Protein AF-A0A7J5WNU7-F1 (afdb_monomer)

Nearest PDB structures (foldseek):
  6i97-assembly1_E  TM=7.601E-01  e=1.604E-03  Pseudomonas aeruginosa
  6fip-assembly1_A  TM=6.805E-01  e=1.912E-02  Pseudomonas aeruginosa
  7zc8-assembly1_B  TM=6.803E-01  e=5.343E-02  Pectobacterium carotovorum
  2m2k-assembly1_A  TM=3.852E-01  e=1.406E-01  Serratia marcescens
  7ane-assembly1_Ab  TM=2.727E-01  e=1.676E+00  Leishmania major

Mean predicted aligned error: 16.4 Å

Sequence (188 aa):
DPSGIKAFLNRNPTIKMVSWNHNPLRMNLEFKDGSIETYDLSNASSVEKAMNKYGKLSLPAPPPPPPPGRPELVKEERYDKVFTKTEVPASFPEGKDAWQKYLDRNLNKDLPVSKGAPPGKYKVIVSFIVSSDGTISNIKAENDPGYGTDVESVKLFVKGPKWIPAKQNGKAVTSFVKQTITFSVTEE

Foldseek 3Di:
DVVQQVVLCVQPVQFPDWDFDVVVTWIWTQGPVRDIDIFRPVDPVSVVVCCVVRNDGPDPDDDDDDDPDDPPPDDDPPVFPAAADAPFAKAAPPHDVVVVVLCVVQFPLCLCVVQVHDFDKDKWKWKWKQALVQDIHPTATPDDSDSCNRVRVSVSNVPGDGIRAGDHPNGGHIYMDIDMDMRGDHDD

Secondary structure (DSSP, 8-state):
-HHHHHHHHHH-TTEEEEEEEETTEEEEEEETTS-EEEEETTSHHHHHHHHHHH----PPPPPPPPPS-S------------BSS-SB--B-TTHHHHHHHHHHHHS-TTHHHHTTPPSEEEEEEEEEEE-TTS-EEEEEES---STTHHHHHHHHHHTSPPPBPEEETTEEE-EEEEEEEEEEE---

Structure (mmCIF, N/CA/C/O backbone):
data_AF-A0A7J5WNU7-F1
#
_entry.id   AF-A0A7J5WNU7-F1
#
loop_
_atom_site.group_PDB
_atom_site.id
_atom_site.type_symbol
_atom_site.label_atom_id
_atom_site.label_alt_id
_atom_site.label_comp_id
_atom_site.label_asym_id
_atom_site.label_entity_id
_atom_site.label_seq_id
_atom_site.pdbx_PDB_ins_code
_atom_site.Cartn_x
_atom_site.Cartn_y
_atom_site.Cartn_z
_atom_site.occupancy
_atom_site.B_iso_or_equiv
_atom_site.auth_seq_id
_atom_site.auth_comp_id
_atom_site.auth_asym_id
_atom_site.auth_atom_id
_atom_site.pdbx_PDB_model_num
ATOM 1 N N . ASP A 1 1 ? -24.090 18.829 -12.986 1.00 41.44 1 ASP A N 1
ATOM 2 C CA . ASP A 1 1 ? -25.038 19.501 -13.881 1.00 41.44 1 ASP A CA 1
ATOM 3 C C . ASP A 1 1 ? -24.414 20.817 -14.319 1.00 41.44 1 ASP A C 1
ATOM 5 O O . ASP A 1 1 ? -24.115 21.642 -13.454 1.00 41.44 1 ASP A O 1
ATOM 9 N N . PRO A 1 2 ? -24.118 20.997 -15.612 1.00 41.72 2 PRO A N 1
ATOM 10 C CA . PRO A 1 2 ? -23.502 22.224 -16.119 1.00 41.72 2 PRO A CA 1
ATOM 11 C C . PRO A 1 2 ? -24.369 23.479 -15.886 1.00 41.72 2 PRO A C 1
ATOM 13 O O . PRO A 1 2 ? -23.847 24.595 -15.898 1.00 41.72 2 PRO A O 1
ATOM 16 N N . SER A 1 3 ? -25.665 23.321 -15.595 1.00 51.66 3 SER A N 1
ATOM 17 C CA . SER A 1 3 ? -26.605 24.430 -15.390 1.00 51.66 3 SER A CA 1
ATOM 18 C C . SER A 1 3 ? -26.417 25.132 -14.038 1.00 51.66 3 SER A C 1
ATOM 20 O O . SER A 1 3 ? -26.561 26.352 -13.946 1.00 51.66 3 SER A O 1
ATOM 22 N N . GLY A 1 4 ? -26.027 24.395 -12.990 1.00 59.84 4 GLY A N 1
ATOM 23 C CA . GLY A 1 4 ? -25.848 24.946 -11.638 1.00 59.84 4 GLY A CA 1
ATOM 24 C C . GLY A 1 4 ? -24.606 25.831 -11.493 1.00 59.84 4 GLY A C 1
ATOM 25 O O . GLY A 1 4 ? -24.657 26.887 -10.862 1.00 59.84 4 GLY A O 1
ATOM 26 N N . ILE A 1 5 ? -23.501 25.443 -12.139 1.00 63.41 5 ILE A N 1
ATOM 27 C CA . ILE A 1 5 ? -22.232 26.189 -12.100 1.00 63.41 5 ILE A CA 1
ATOM 28 C C . ILE A 1 5 ? -22.354 27.496 -12.891 1.00 63.41 5 ILE A C 1
ATOM 30 O O . ILE A 1 5 ? -21.914 28.545 -12.427 1.00 63.41 5 ILE A O 1
ATOM 34 N N . LYS A 1 6 ? -23.023 27.474 -14.051 1.00 64.56 6 LYS A N 1
ATOM 35 C CA . LYS A 1 6 ? -23.244 28.678 -14.864 1.00 64.56 6 LYS A CA 1
ATOM 36 C C . LYS A 1 6 ? -24.100 29.720 -14.132 1.00 64.56 6 LYS A C 1
ATOM 38 O O . LYS A 1 6 ? -23.759 30.899 -14.120 1.00 64.56 6 LYS A O 1
ATOM 43 N N . ALA A 1 7 ? -25.167 29.286 -13.458 1.00 66.56 7 ALA A N 1
ATOM 44 C CA . ALA A 1 7 ? -25.993 30.165 -12.627 1.00 66.56 7 ALA A CA 1
ATOM 45 C C . ALA A 1 7 ? -25.232 30.717 -11.405 1.00 66.56 7 ALA A C 1
ATOM 47 O O . ALA A 1 7 ? -25.493 31.830 -10.951 1.00 66.56 7 ALA A O 1
ATOM 48 N N . PHE A 1 8 ? -24.282 29.958 -10.859 1.00 65.50 8 PHE A N 1
ATOM 49 C CA . PHE A 1 8 ? -23.409 30.408 -9.776 1.00 65.50 8 PHE A CA 1
ATOM 50 C C . PHE A 1 8 ? -22.401 31.471 -10.236 1.00 65.50 8 PHE A C 1
ATOM 52 O O . PHE A 1 8 ? -22.285 32.506 -9.582 1.00 65.50 8 PHE A O 1
ATOM 59 N N . LEU A 1 9 ? -21.733 31.259 -11.374 1.00 68.50 9 LEU A N 1
ATOM 60 C CA . LEU A 1 9 ? -20.776 32.215 -11.943 1.00 68.50 9 LEU A CA 1
ATOM 61 C C . LEU A 1 9 ? -21.454 33.526 -12.368 1.00 68.50 9 LEU A C 1
ATOM 63 O O . LEU A 1 9 ? -20.917 34.601 -12.125 1.00 68.50 9 LEU A O 1
ATOM 67 N N . ASN A 1 10 ? -22.677 33.463 -12.905 1.00 68.25 10 ASN A N 1
ATOM 68 C CA . ASN A 1 10 ? -23.449 34.668 -13.229 1.00 68.25 10 ASN A CA 1
ATOM 69 C C . ASN A 1 10 ? -23.830 35.496 -11.990 1.00 68.25 10 ASN A C 1
ATOM 71 O O . ASN A 1 10 ? -23.952 36.713 -12.088 1.00 68.25 10 ASN A O 1
ATOM 75 N N . ARG A 1 11 ? -24.020 34.853 -10.831 1.00 64.94 11 ARG A N 1
ATOM 76 C CA . ARG A 1 11 ? -24.308 35.534 -9.556 1.00 64.94 11 ARG A CA 1
ATOM 77 C C . ARG A 1 11 ? -23.047 36.053 -8.857 1.00 64.94 11 ARG A C 1
ATOM 79 O O . ARG A 1 11 ? -23.158 36.911 -7.992 1.00 64.94 11 ARG A O 1
ATOM 86 N N . ASN A 1 12 ? -21.867 35.565 -9.245 1.00 61.00 12 ASN A N 1
ATOM 87 C CA . ASN A 1 12 ? -20.581 35.900 -8.636 1.00 61.00 12 ASN A CA 1
ATOM 88 C C . ASN A 1 12 ? -19.562 36.315 -9.721 1.00 61.00 12 ASN A C 1
ATOM 90 O O . ASN A 1 12 ? -18.669 35.536 -10.058 1.00 61.00 12 ASN A O 1
ATOM 94 N N . PRO A 1 13 ? -19.660 37.539 -10.280 1.00 69.62 13 PRO A N 1
ATOM 95 C CA . PRO A 1 13 ? -18.908 37.951 -11.475 1.00 69.62 13 PRO A CA 1
ATOM 96 C C . PRO A 1 13 ? -17.393 38.116 -11.261 1.00 69.62 13 PRO A C 1
ATOM 98 O O . PRO A 1 13 ? -16.650 38.278 -12.236 1.00 69.62 13 PRO A O 1
ATOM 101 N N . THR A 1 14 ? -16.935 38.105 -10.007 1.00 67.44 14 THR A N 1
ATOM 102 C CA . THR A 1 14 ? -15.517 38.133 -9.616 1.00 67.44 14 THR A CA 1
ATOM 103 C C . THR A 1 14 ? -14.850 36.765 -9.746 1.00 67.44 14 THR A C 1
ATOM 105 O O . THR A 1 14 ? -13.631 36.694 -9.907 1.00 67.44 14 THR A O 1
ATOM 108 N N . ILE A 1 15 ? -15.641 35.687 -9.732 1.00 68.19 15 ILE A N 1
ATOM 109 C CA . ILE A 1 15 ? -15.167 34.316 -9.883 1.00 68.19 15 ILE A CA 1
ATOM 110 C C . ILE A 1 15 ? -15.009 34.033 -11.374 1.00 68.19 15 ILE A C 1
ATOM 112 O O . ILE A 1 15 ? -15.936 34.175 -12.172 1.00 68.19 15 ILE A O 1
ATOM 116 N N . LYS A 1 16 ? -13.801 33.641 -11.756 1.00 72.69 16 LYS A N 1
ATOM 117 C CA . LYS A 1 16 ? -13.450 33.222 -13.107 1.00 72.69 16 LYS A CA 1
ATOM 118 C C . LYS A 1 16 ? -13.886 31.781 -13.359 1.00 72.69 16 LYS A C 1
ATOM 120 O O . LYS A 1 16 ? -14.421 31.495 -14.427 1.00 72.69 16 LYS A O 1
ATOM 125 N N . MET A 1 17 ? -13.678 30.885 -12.391 1.00 76.81 17 MET A N 1
ATOM 126 C CA . MET A 1 17 ? -13.993 29.463 -12.543 1.00 76.81 17 MET A CA 1
ATOM 127 C C . MET A 1 17 ? -14.216 28.759 -11.200 1.00 76.81 17 MET A C 1
ATOM 129 O O . MET A 1 17 ? -13.641 29.135 -10.181 1.00 76.81 17 MET A O 1
ATOM 133 N N . VAL A 1 18 ? -15.024 27.695 -11.222 1.00 74.94 18 VAL A N 1
ATOM 134 C CA . VAL A 1 18 ? -15.171 26.737 -10.118 1.00 74.94 18 VAL A CA 1
ATOM 135 C C . VAL A 1 18 ? -14.596 25.396 -10.555 1.00 74.94 18 VAL A C 1
ATOM 137 O O . VAL A 1 18 ? -14.961 24.895 -11.619 1.00 74.94 18 VAL A O 1
ATOM 140 N N . SER A 1 19 ? -13.733 24.802 -9.735 1.00 74.31 19 SER A N 1
ATOM 141 C CA . SER A 1 19 ? -13.198 23.455 -9.947 1.00 74.31 19 SER A CA 1
ATOM 142 C C . SER A 1 19 ? -13.407 22.578 -8.715 1.00 74.31 19 SER A C 1
ATOM 144 O O . SER A 1 19 ? -13.496 23.071 -7.589 1.00 74.31 19 SER A O 1
ATOM 146 N N . TRP A 1 20 ? -13.516 21.270 -8.940 1.00 74.56 20 TRP A N 1
ATOM 147 C CA . TRP A 1 20 ? -13.768 20.281 -7.895 1.00 74.56 20 TRP A CA 1
ATOM 148 C C . TRP A 1 20 ? -12.586 19.320 -7.833 1.00 74.56 20 TRP A C 1
ATOM 150 O O . TRP A 1 20 ? -12.181 18.764 -8.852 1.00 74.56 20 TRP A O 1
ATOM 160 N N . ASN A 1 21 ? -12.037 19.123 -6.640 1.00 72.75 21 ASN A N 1
ATOM 161 C CA . ASN A 1 21 ? -11.125 18.023 -6.360 1.00 72.75 21 ASN A CA 1
ATOM 162 C C . ASN A 1 21 ? -11.917 16.944 -5.627 1.00 72.75 21 ASN A C 1
ATOM 164 O O . ASN A 1 21 ? -12.699 17.281 -4.748 1.00 72.75 21 ASN A O 1
ATOM 168 N N . HIS A 1 22 ? -11.746 15.676 -5.992 1.00 60.72 22 HIS A N 1
ATOM 169 C CA . HIS A 1 22 ? -12.533 14.565 -5.452 1.00 60.72 22 HIS A CA 1
ATOM 170 C C . HIS A 1 22 ? -11.761 13.697 -4.452 1.00 60.72 22 HIS A C 1
ATOM 172 O O . HIS A 1 22 ? -12.320 12.721 -3.959 1.00 60.72 22 HIS A O 1
ATOM 178 N N . ASN A 1 23 ? -10.509 14.038 -4.118 1.00 52.97 23 ASN A N 1
ATOM 179 C CA . ASN A 1 23 ? -9.766 13.324 -3.081 1.00 52.97 23 ASN A CA 1
ATOM 180 C C . ASN A 1 23 ? -8.639 14.180 -2.448 1.00 52.97 23 ASN A C 1
ATOM 182 O O . ASN A 1 23 ? -7.520 14.194 -2.969 1.00 52.97 23 ASN A O 1
ATOM 186 N N . PRO A 1 24 ? -8.896 14.901 -1.336 1.00 58.75 24 PRO A N 1
ATOM 187 C CA . PRO A 1 24 ? -10.184 15.043 -0.643 1.00 58.75 24 PRO A CA 1
ATOM 188 C C . PRO A 1 24 ? -11.176 15.934 -1.411 1.00 58.75 24 PRO A C 1
ATOM 190 O O . PRO A 1 24 ? -10.770 16.719 -2.273 1.00 58.75 24 PRO A O 1
ATOM 193 N N . LEU A 1 25 ? -12.472 15.822 -1.087 1.00 73.00 25 LEU A N 1
ATOM 194 C CA . LEU A 1 25 ? -13.535 16.570 -1.762 1.00 73.00 25 LEU A CA 1
ATOM 195 C C . LEU A 1 25 ? -13.446 18.075 -1.443 1.00 73.00 25 LEU A C 1
ATOM 197 O O . LEU A 1 25 ? -13.829 18.520 -0.360 1.00 73.00 25 LEU A O 1
ATOM 201 N N . ARG A 1 26 ? -12.946 18.873 -2.390 1.00 78.88 26 ARG A N 1
ATOM 202 C CA . ARG A 1 26 ? -12.750 20.324 -2.239 1.00 78.88 26 ARG A CA 1
ATOM 203 C C . ARG A 1 26 ? -13.347 21.097 -3.406 1.00 78.88 26 ARG A C 1
ATOM 205 O O . ARG A 1 26 ? -13.274 20.655 -4.550 1.00 78.88 26 ARG A O 1
ATOM 212 N N . MET A 1 27 ? -13.894 22.271 -3.109 1.00 78.31 27 MET A N 1
ATOM 213 C CA . MET A 1 27 ? -14.304 23.267 -4.097 1.00 78.31 27 MET A CA 1
ATOM 214 C C . MET A 1 27 ? -13.249 24.366 -4.159 1.00 78.31 27 MET A C 1
ATOM 216 O O . MET A 1 27 ? -13.022 25.043 -3.158 1.00 78.31 27 MET A O 1
ATOM 220 N N . ASN A 1 28 ? -12.651 24.581 -5.327 1.00 78.56 28 ASN A N 1
ATOM 221 C CA . ASN A 1 28 ? -11.735 25.694 -5.549 1.00 78.56 28 ASN A CA 1
ATOM 222 C C . ASN A 1 28 ? -12.420 26.744 -6.427 1.00 78.56 28 ASN A C 1
ATOM 224 O O . ASN A 1 28 ? -12.894 26.439 -7.525 1.00 78.56 28 ASN A O 1
ATOM 228 N N . LEU A 1 29 ? -12.451 27.978 -5.940 1.00 73.19 29 LEU A N 1
ATOM 229 C CA . LEU A 1 29 ? -12.944 29.153 -6.643 1.00 73.19 29 LEU A CA 1
ATOM 230 C C . LEU A 1 29 ? -11.735 29.965 -7.100 1.00 73.19 29 LEU A C 1
ATOM 232 O O . LEU A 1 29 ? -11.002 30.487 -6.266 1.00 73.19 29 LEU A O 1
ATOM 236 N N . GLU A 1 30 ? -11.521 30.055 -8.407 1.00 73.44 30 GLU A N 1
ATOM 237 C CA . GLU A 1 30 ? -10.497 30.922 -8.992 1.00 73.44 30 GLU A CA 1
ATOM 238 C C . GLU A 1 30 ? -11.133 32.267 -9.341 1.00 73.44 30 GLU A C 1
ATOM 240 O O . GLU A 1 30 ? -12.150 32.315 -10.039 1.00 73.44 30 GLU A O 1
ATOM 245 N N . PHE A 1 31 ? -10.539 33.359 -8.874 1.00 74.50 31 PHE A N 1
ATOM 246 C CA . PHE A 1 31 ? -10.988 34.724 -9.123 1.00 74.50 31 PHE A CA 1
ATOM 247 C C . PHE A 1 31 ? -10.270 35.337 -10.326 1.00 74.50 31 PHE A C 1
ATOM 249 O O . PHE A 1 31 ? -9.205 34.894 -10.756 1.00 74.50 31 PHE A O 1
ATOM 256 N N . LYS A 1 32 ? -10.863 36.384 -10.903 1.00 66.69 32 LYS A N 1
ATOM 257 C CA . LYS A 1 32 ? -10.288 37.090 -12.062 1.00 66.69 32 LYS A CA 1
ATOM 258 C C . LYS A 1 32 ? -8.976 37.815 -11.754 1.00 66.69 32 LYS A C 1
ATOM 260 O O . LYS A 1 32 ? -8.216 38.072 -12.680 1.00 66.69 32 LYS A O 1
ATOM 265 N N . ASP A 1 33 ? -8.715 38.119 -10.487 1.00 62.44 33 ASP A N 1
ATOM 266 C CA . ASP A 1 33 ? -7.449 38.685 -10.011 1.00 62.44 33 ASP A CA 1
ATOM 267 C C . ASP A 1 33 ? -6.346 37.623 -9.820 1.00 62.44 33 ASP A C 1
ATOM 269 O O . ASP A 1 33 ? -5.220 37.962 -9.465 1.00 62.44 33 ASP A O 1
ATOM 273 N N . GLY A 1 34 ? -6.653 36.344 -10.079 1.00 60.31 34 GLY A N 1
ATOM 274 C CA . GLY A 1 34 ? -5.729 35.219 -9.944 1.00 60.31 34 GLY A CA 1
ATOM 275 C C . GLY A 1 34 ? -5.684 34.600 -8.545 1.00 60.31 34 GLY A C 1
ATOM 276 O O . GLY A 1 34 ? -4.960 33.624 -8.348 1.00 60.31 34 GLY A O 1
ATOM 277 N N . SER A 1 35 ? -6.451 35.118 -7.579 1.00 58.16 35 SER A N 1
ATOM 278 C CA . SER A 1 35 ? -6.573 34.495 -6.259 1.00 58.16 35 SER A CA 1
ATOM 279 C C . SER A 1 35 ? -7.410 33.209 -6.323 1.00 58.16 35 SER A C 1
ATOM 281 O O . SER A 1 35 ? -8.268 33.045 -7.194 1.00 58.16 35 SER A O 1
ATOM 283 N N . ILE A 1 36 ? -7.142 32.258 -5.420 1.00 70.38 36 ILE A N 1
ATOM 284 C CA . ILE A 1 36 ? -7.873 30.986 -5.335 1.00 70.38 36 ILE A CA 1
ATOM 285 C C . ILE A 1 36 ? -8.349 30.778 -3.898 1.00 70.38 36 ILE A C 1
ATOM 287 O O . ILE A 1 36 ? -7.535 30.690 -2.979 1.00 70.38 36 ILE A O 1
ATOM 291 N N . GLU A 1 37 ? -9.659 30.632 -3.704 1.00 64.56 37 GLU A N 1
ATOM 292 C CA . GLU A 1 37 ? -10.240 30.218 -2.423 1.00 64.56 37 GLU A CA 1
ATOM 293 C C . GLU A 1 37 ? -10.640 28.742 -2.477 1.00 64.56 37 GLU A C 1
ATOM 295 O O . GLU A 1 37 ? -11.363 28.309 -3.372 1.00 64.56 37 GLU A O 1
ATOM 300 N N . THR A 1 38 ? -10.172 27.960 -1.505 1.00 70.88 38 THR A N 1
ATOM 301 C CA . THR A 1 38 ? -10.442 26.520 -1.406 1.00 70.88 38 THR A CA 1
ATOM 302 C C . THR A 1 38 ? -11.338 26.234 -0.209 1.00 70.88 38 THR A C 1
ATOM 304 O O . THR A 1 38 ? -11.001 26.586 0.919 1.00 70.88 38 THR A O 1
ATOM 307 N N . TYR A 1 39 ? -12.449 25.544 -0.447 1.00 71.69 39 TYR A N 1
ATOM 308 C CA . TYR A 1 39 ? -13.401 25.128 0.576 1.00 71.69 39 TYR A CA 1
ATOM 309 C C . TYR A 1 39 ? -13.431 23.604 0.672 1.00 71.69 39 TYR A C 1
ATOM 311 O O . TYR A 1 39 ? -13.631 22.910 -0.326 1.00 71.69 39 TYR A O 1
ATOM 319 N N . ASP A 1 40 ? -13.228 23.081 1.880 1.00 75.56 40 ASP A N 1
ATOM 320 C CA . ASP A 1 40 ? -13.350 21.650 2.155 1.00 75.56 40 ASP A CA 1
ATOM 321 C C . ASP A 1 40 ? -14.826 21.273 2.278 1.00 75.56 40 ASP A C 1
ATOM 323 O O . ASP A 1 40 ? -15.514 21.731 3.190 1.00 75.56 40 ASP A O 1
ATOM 327 N N . LEU A 1 41 ? -15.317 20.453 1.352 1.00 66.25 41 LEU A N 1
ATOM 328 C CA . LEU A 1 41 ? -16.720 20.040 1.331 1.00 66.25 41 LEU A CA 1
ATOM 329 C C . LEU A 1 41 ? -16.992 18.825 2.214 1.00 66.25 41 LEU A C 1
ATOM 331 O O . LEU A 1 41 ? -18.143 18.447 2.407 1.00 66.25 41 LEU A O 1
ATOM 335 N N . SER A 1 42 ? -15.937 18.234 2.768 1.00 61.72 42 SER A N 1
ATOM 336 C CA . SER A 1 42 ? -16.013 17.154 3.749 1.00 61.72 42 SER A CA 1
ATOM 337 C C . SER A 1 42 ? -16.248 17.706 5.162 1.00 61.72 42 SER A C 1
ATOM 339 O O . SER A 1 42 ? -16.528 16.948 6.087 1.00 61.72 42 SER A O 1
ATOM 341 N N . ASN A 1 43 ? -16.151 19.032 5.345 1.00 68.56 43 ASN A N 1
ATOM 342 C CA . ASN A 1 43 ? -16.376 19.718 6.613 1.00 68.56 43 ASN A CA 1
ATOM 343 C C . ASN A 1 43 ? -17.631 20.605 6.545 1.00 68.56 43 ASN A C 1
ATOM 345 O O . ASN A 1 43 ? -17.646 21.629 5.863 1.00 68.56 43 ASN A O 1
ATOM 349 N N . ALA A 1 44 ? -18.664 20.251 7.314 1.00 57.78 44 ALA A N 1
ATOM 350 C CA . ALA A 1 44 ? -19.943 20.965 7.334 1.00 57.78 44 ALA A CA 1
ATOM 351 C C . ALA A 1 44 ? -19.818 22.469 7.663 1.00 57.78 44 ALA A C 1
ATOM 353 O O . ALA A 1 44 ? -20.549 23.272 7.094 1.00 57.78 44 ALA A O 1
ATOM 354 N N . SER A 1 45 ? -18.856 22.881 8.500 1.00 61.91 45 SER A N 1
ATOM 355 C CA . SER A 1 45 ? -18.631 24.301 8.823 1.00 61.91 45 SER A CA 1
ATOM 356 C C . SER A 1 45 ? -18.017 25.072 7.650 1.00 61.91 45 SER A C 1
ATOM 358 O O . SER A 1 45 ? -18.375 26.221 7.396 1.00 61.91 45 SER A O 1
ATOM 360 N N . SER A 1 46 ? -17.116 24.440 6.894 1.00 58.22 46 SER A N 1
ATOM 361 C CA . SER A 1 46 ? -16.548 25.021 5.670 1.00 58.22 46 SER A CA 1
ATOM 362 C C . SER A 1 46 ? -17.593 25.132 4.559 1.00 58.22 46 SER A C 1
ATOM 364 O O . SER A 1 46 ? -17.626 26.134 3.843 1.00 58.22 46 SER A O 1
ATOM 366 N N . VAL A 1 47 ? -18.484 24.142 4.463 1.00 61.78 47 VAL A N 1
ATOM 367 C CA . VAL A 1 47 ? -19.639 24.160 3.557 1.00 61.78 47 VAL A CA 1
ATOM 368 C C . VAL A 1 47 ? -20.602 25.289 3.930 1.00 61.78 47 VAL A C 1
ATOM 370 O O . VAL A 1 47 ? -20.985 26.071 3.064 1.00 61.78 47 VAL A O 1
ATOM 373 N N . GLU A 1 48 ? -20.936 25.439 5.211 1.00 59.41 48 GLU A N 1
ATOM 374 C CA . GLU A 1 48 ? -21.825 26.497 5.700 1.00 59.41 48 GLU A CA 1
ATOM 375 C C . GLU A 1 48 ? -21.241 27.897 5.459 1.00 59.41 48 GLU A C 1
ATOM 377 O O . GLU A 1 48 ? -21.944 28.787 4.981 1.00 59.41 48 GLU A O 1
ATOM 382 N N . LYS A 1 49 ? -19.932 28.084 5.672 1.00 65.00 49 LYS A N 1
ATOM 383 C CA . LYS A 1 49 ? -19.230 29.339 5.348 1.00 65.00 49 LYS A CA 1
ATOM 384 C C . LYS A 1 49 ? -19.292 29.666 3.857 1.00 65.00 49 LYS A C 1
ATOM 386 O O . LYS A 1 49 ? -19.568 30.812 3.504 1.00 65.00 49 LYS A O 1
ATOM 391 N N . ALA A 1 50 ? -19.077 28.679 2.986 1.00 61.53 50 ALA A N 1
ATOM 392 C CA . ALA A 1 50 ? -19.188 28.866 1.540 1.00 61.53 50 ALA A CA 1
ATOM 393 C C . ALA A 1 50 ? -20.630 29.214 1.125 1.00 61.53 50 ALA A C 1
ATOM 395 O O . ALA A 1 50 ? -20.848 30.121 0.322 1.00 61.53 50 ALA A O 1
ATOM 396 N N . MET A 1 51 ? -21.620 28.536 1.711 1.00 57.94 51 MET A N 1
ATOM 397 C CA . MET A 1 51 ? -23.040 28.759 1.431 1.00 57.94 51 MET A CA 1
ATOM 398 C C . MET A 1 51 ? -23.537 30.116 1.940 1.00 57.94 51 MET A C 1
ATOM 400 O O . MET A 1 51 ? -24.308 30.770 1.241 1.00 57.94 51 MET A O 1
ATOM 404 N N . ASN A 1 52 ? -23.073 30.567 3.108 1.00 61.22 52 ASN A N 1
ATOM 405 C CA . ASN A 1 52 ? -23.402 31.883 3.655 1.00 61.22 52 ASN A CA 1
ATOM 406 C C . ASN A 1 52 ? -22.748 33.019 2.847 1.00 61.22 52 ASN A C 1
ATOM 408 O O . ASN A 1 52 ? -23.331 34.088 2.699 1.00 61.22 52 ASN A O 1
ATOM 412 N N . LYS A 1 53 ? -21.549 32.782 2.296 1.00 60.66 53 LYS A N 1
ATOM 413 C CA . LYS A 1 53 ? -20.784 33.787 1.542 1.00 60.66 53 LYS A CA 1
ATOM 414 C C . LYS A 1 53 ? -21.210 33.913 0.071 1.00 60.66 53 LYS A C 1
ATOM 416 O O . LYS A 1 53 ? -21.238 35.028 -0.436 1.00 60.66 53 LYS A O 1
ATOM 421 N N . TYR A 1 54 ? -21.561 32.813 -0.609 1.00 63.03 54 TYR A N 1
ATOM 422 C CA . TYR A 1 54 ? -21.861 32.813 -2.059 1.00 63.03 54 TYR A CA 1
ATOM 423 C C . TYR A 1 54 ? -23.265 32.302 -2.436 1.00 63.03 54 TYR A C 1
ATOM 425 O O . TYR A 1 54 ? -23.618 32.267 -3.620 1.00 63.03 54 TYR A O 1
ATOM 433 N N . GLY A 1 55 ? -24.084 31.919 -1.452 1.00 56.31 55 GLY A N 1
ATOM 434 C CA . GLY A 1 55 ? -25.459 31.454 -1.647 1.00 56.31 55 GLY A CA 1
ATOM 435 C C . GLY A 1 55 ? -25.591 29.988 -2.089 1.00 56.31 55 GLY A C 1
ATOM 436 O O . GLY A 1 55 ? -24.618 29.271 -2.317 1.00 56.31 55 GLY A O 1
ATOM 437 N N . LYS A 1 56 ? -26.843 29.519 -2.207 1.00 54.66 56 LYS A N 1
ATOM 438 C CA . LYS A 1 56 ? -27.198 28.121 -2.520 1.00 54.66 56 LYS A CA 1
ATOM 439 C C . LYS A 1 56 ? -26.675 27.714 -3.913 1.00 54.66 56 LYS A C 1
ATOM 441 O O . LYS A 1 56 ? -27.158 28.200 -4.945 1.00 54.66 56 LYS A O 1
ATOM 446 N N . LEU A 1 57 ? -25.697 26.808 -3.938 1.00 53.69 57 LEU A N 1
ATOM 447 C CA . LEU A 1 57 ? -25.264 26.080 -5.132 1.00 53.69 57 LEU A CA 1
ATOM 448 C C . LEU A 1 57 ? -26.296 24.988 -5.437 1.00 53.69 57 LEU A C 1
ATOM 450 O O . LEU A 1 57 ? -26.529 24.103 -4.617 1.00 53.69 57 LEU A O 1
ATOM 454 N N . SER A 1 58 ? -26.916 25.039 -6.616 1.00 41.81 58 SER A N 1
ATOM 455 C CA . SER A 1 58 ? -27.703 23.922 -7.146 1.00 41.81 58 SER A CA 1
ATOM 456 C C . SER A 1 58 ? -26.731 22.819 -7.569 1.00 41.81 58 SER A C 1
ATOM 458 O O . SER A 1 58 ? -26.276 22.781 -8.713 1.00 41.81 58 SER A O 1
ATOM 460 N N . LEU A 1 59 ? -26.332 21.985 -6.611 1.00 42.62 59 LEU A N 1
ATOM 461 C CA . LEU A 1 59 ? -25.496 20.813 -6.852 1.00 42.62 59 LEU A CA 1
ATOM 462 C C . LEU A 1 59 ? -26.261 19.827 -7.759 1.00 42.62 59 LEU A C 1
ATOM 464 O O . LEU A 1 59 ? -27.481 19.709 -7.616 1.00 42.62 59 LEU A O 1
ATOM 468 N N . PRO A 1 60 ? -25.600 19.117 -8.697 1.00 35.84 60 PRO A N 1
ATOM 469 C CA . PRO A 1 60 ? -26.223 17.956 -9.329 1.00 35.84 60 PRO A CA 1
ATOM 470 C C . PRO A 1 60 ? -26.719 16.981 -8.263 1.00 35.84 60 PRO A C 1
ATOM 472 O O . PRO A 1 60 ? -26.051 16.806 -7.243 1.00 35.84 60 PRO A O 1
ATOM 475 N N . ALA A 1 61 ? -27.869 16.351 -8.516 1.00 31.31 61 ALA A N 1
ATOM 476 C CA . ALA A 1 61 ? -28.403 15.333 -7.623 1.00 31.31 61 ALA A CA 1
ATOM 477 C C . ALA A 1 61 ? -27.319 14.276 -7.329 1.00 31.31 61 ALA A C 1
ATOM 479 O O . ALA A 1 61 ? -26.617 13.859 -8.259 1.00 31.31 61 ALA A O 1
ATOM 480 N N . PRO A 1 62 ? -27.145 13.871 -6.058 1.00 37.09 62 PRO A N 1
ATOM 481 C CA . PRO A 1 62 ? -26.216 12.805 -5.714 1.00 37.09 62 PRO A CA 1
ATOM 482 C C . PRO A 1 62 ? -26.598 11.518 -6.467 1.00 37.09 62 PRO A C 1
ATOM 484 O O . PRO A 1 62 ? -27.777 11.327 -6.785 1.00 37.09 62 PRO A O 1
ATOM 487 N N . PRO A 1 63 ? -25.630 10.633 -6.773 1.00 33.84 63 PRO A N 1
ATOM 488 C CA . PRO A 1 63 ? -25.939 9.320 -7.331 1.00 33.84 63 PRO A CA 1
ATOM 489 C C . PRO A 1 63 ? -26.961 8.593 -6.436 1.00 33.84 63 PRO A C 1
ATOM 491 O O . PRO A 1 63 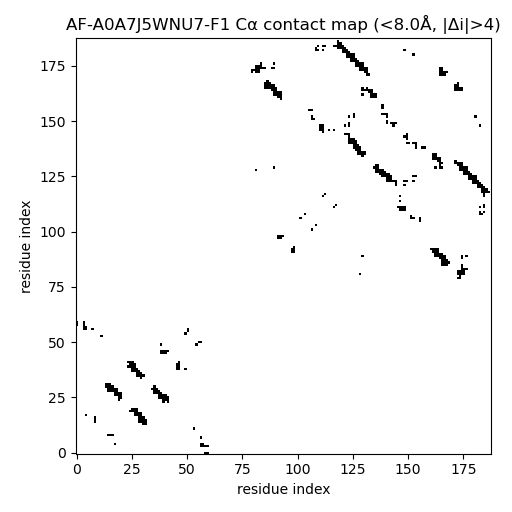? -26.956 8.805 -5.219 1.00 33.84 63 PRO A O 1
ATOM 494 N N . PRO A 1 64 ? -27.859 7.771 -7.012 1.00 29.98 64 PRO A N 1
ATOM 495 C CA . PRO A 1 64 ? -28.899 7.094 -6.245 1.00 29.98 64 PRO A CA 1
ATOM 496 C C . PRO A 1 64 ? -28.285 6.254 -5.111 1.00 29.98 64 PRO A C 1
ATOM 498 O O . PRO A 1 64 ? -27.208 5.680 -5.299 1.00 29.98 64 PRO A O 1
ATOM 501 N N . PRO A 1 65 ? -28.944 6.178 -3.940 1.00 34.75 65 PRO A N 1
ATOM 502 C CA . PRO A 1 65 ? -28.430 5.426 -2.802 1.00 34.75 65 PRO A CA 1
ATOM 503 C C . PRO A 1 65 ? -28.253 3.938 -3.159 1.00 34.75 65 PRO A C 1
ATOM 505 O O . PRO A 1 65 ? -29.083 3.387 -3.891 1.00 34.75 65 PRO A O 1
ATOM 508 N N . PRO A 1 66 ? -27.203 3.261 -2.654 1.00 37.16 66 PRO A N 1
ATOM 509 C CA . PRO A 1 66 ? -27.078 1.813 -2.786 1.00 37.16 66 PRO A CA 1
ATOM 510 C C . PRO A 1 66 ? -28.273 1.102 -2.111 1.00 37.16 66 PRO A C 1
ATOM 512 O O . PRO A 1 66 ? -28.821 1.615 -1.132 1.00 37.16 66 PRO A O 1
ATOM 515 N N . PRO A 1 67 ? -28.717 -0.060 -2.631 1.00 33.59 67 PRO A N 1
ATOM 516 C CA . PRO A 1 67 ? -29.923 -0.740 -2.157 1.00 33.59 67 PRO A CA 1
ATOM 517 C C . PRO A 1 67 ? -29.841 -1.116 -0.664 1.00 33.59 67 PRO A C 1
ATOM 519 O O . PRO A 1 67 ? -28.764 -1.470 -0.174 1.00 33.59 67 PRO A O 1
ATOM 522 N N . PRO A 1 68 ? -30.972 -1.087 0.070 1.00 44.94 68 PRO A N 1
ATOM 523 C CA . PRO A 1 68 ? -31.002 -1.367 1.501 1.00 44.94 68 PRO A CA 1
ATOM 524 C C . PRO A 1 68 ? -30.751 -2.859 1.739 1.00 44.94 68 PRO A C 1
ATOM 526 O O . PRO A 1 68 ? -31.614 -3.691 1.469 1.00 44.94 68 PRO A O 1
ATOM 529 N N . GLY A 1 69 ? -29.558 -3.222 2.218 1.00 42.25 69 GLY A N 1
ATOM 530 C CA . GLY A 1 69 ? -29.258 -4.639 2.455 1.00 42.25 69 GLY A CA 1
ATOM 531 C C . GLY A 1 69 ? -27.830 -5.028 2.819 1.00 42.25 69 GLY A C 1
ATOM 532 O O . GLY A 1 69 ? -27.495 -6.207 2.731 1.00 42.25 69 GLY A O 1
ATOM 533 N N . ARG A 1 70 ? -26.967 -4.103 3.246 1.00 36.56 70 ARG A N 1
ATOM 534 C CA . ARG A 1 70 ? -25.704 -4.476 3.894 1.00 36.56 70 ARG A CA 1
ATOM 535 C C . ARG A 1 70 ? -25.411 -3.468 5.002 1.00 36.56 70 ARG A C 1
ATOM 537 O O . ARG A 1 70 ? -25.486 -2.279 4.715 1.00 36.56 70 ARG A O 1
ATOM 544 N N . PRO A 1 71 ? -25.127 -3.890 6.247 1.00 42.34 71 PRO A N 1
ATOM 545 C CA . PRO A 1 71 ? -24.781 -2.953 7.307 1.00 42.34 71 PRO A CA 1
ATOM 546 C C . PRO A 1 71 ? -23.567 -2.128 6.869 1.00 42.34 71 PRO A C 1
ATOM 548 O O . PRO A 1 71 ? -22.477 -2.675 6.688 1.00 42.34 71 PRO A O 1
ATOM 551 N N . GLU A 1 72 ? -23.770 -0.830 6.658 1.00 41.44 72 GLU A N 1
ATOM 552 C CA . GLU A 1 72 ? -22.696 0.133 6.463 1.00 41.44 72 GLU A CA 1
ATOM 553 C C . GLU A 1 72 ? -22.014 0.299 7.822 1.00 41.44 72 GLU A C 1
ATOM 555 O O . GLU A 1 72 ? -22.504 0.982 8.722 1.00 41.44 72 GLU A 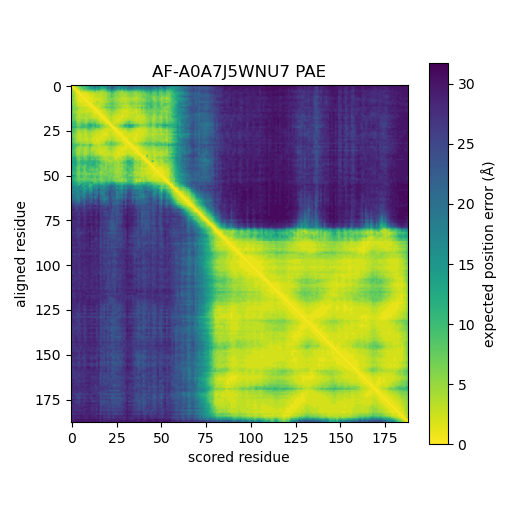O 1
ATOM 560 N N . LEU A 1 73 ? -20.933 -0.458 8.020 1.00 35.09 73 LEU A N 1
ATOM 561 C CA . LEU A 1 73 ? -20.056 -0.310 9.171 1.00 35.09 73 LEU A CA 1
ATOM 562 C C . LEU A 1 73 ? -19.458 1.095 9.127 1.00 35.09 73 LEU A C 1
ATOM 564 O O . LEU A 1 73 ? -18.521 1.373 8.383 1.00 35.09 73 LEU A O 1
ATOM 568 N N . VAL A 1 74 ? -20.031 1.956 9.959 1.00 44.75 74 VAL A N 1
ATOM 569 C CA . VAL A 1 74 ? -19.490 3.242 10.379 1.00 44.75 74 VAL A CA 1
ATOM 570 C C . VAL A 1 74 ? -18.011 3.079 10.729 1.00 44.75 74 VAL A C 1
ATOM 572 O O . VAL A 1 74 ? -17.671 2.333 11.648 1.00 44.75 74 VAL A O 1
ATOM 575 N N . LYS A 1 75 ? -17.140 3.839 10.067 1.00 35.44 75 LYS A N 1
ATOM 576 C CA . LYS A 1 75 ? -15.937 4.365 10.714 1.00 35.44 75 LYS A CA 1
ATOM 577 C C . LYS A 1 75 ? -15.752 5.820 10.302 1.00 35.44 75 LYS A C 1
ATOM 579 O O . LYS A 1 75 ? -15.228 6.120 9.237 1.00 35.44 75 LYS A O 1
ATOM 584 N N . GLU A 1 76 ? -16.193 6.706 11.195 1.00 36.34 76 GLU A N 1
ATOM 585 C CA . GLU A 1 76 ? -15.458 7.931 11.513 1.00 36.34 76 GLU A CA 1
ATOM 586 C C . GLU A 1 76 ? -13.958 7.625 11.442 1.00 36.34 76 GLU A C 1
ATOM 588 O O . GLU A 1 76 ? -13.439 6.896 12.290 1.00 36.34 76 GLU A O 1
ATOM 593 N N . GLU A 1 77 ? -13.237 8.204 10.488 1.00 34.34 77 GLU A N 1
ATOM 594 C CA . GLU A 1 77 ? -11.811 8.417 10.696 1.00 34.34 77 GLU A CA 1
ATOM 595 C C . GLU A 1 77 ? -11.680 9.564 11.701 1.00 34.34 77 GLU A C 1
ATOM 597 O O . GLU A 1 77 ? -11.375 10.711 11.375 1.00 34.34 77 GLU A O 1
ATOM 602 N N . ARG A 1 78 ? -11.872 9.232 12.987 1.00 33.53 78 ARG A N 1
ATOM 603 C CA . ARG A 1 78 ? -10.978 9.820 13.976 1.00 33.53 78 ARG A CA 1
ATOM 604 C C . ARG A 1 78 ? -9.589 9.526 13.432 1.00 33.53 78 ARG A C 1
ATOM 606 O O . ARG A 1 78 ? -9.290 8.372 13.134 1.00 33.53 78 ARG A O 1
ATOM 613 N N . TYR A 1 79 ? -8.756 10.544 13.273 1.00 39.75 79 TYR A N 1
ATOM 614 C CA . TYR A 1 79 ? -7.321 10.327 13.165 1.00 39.75 79 TYR A CA 1
ATOM 615 C C . TYR A 1 79 ? -6.872 9.657 14.474 1.00 39.75 79 TYR A C 1
ATOM 617 O O . TYR A 1 79 ? -6.421 10.312 15.414 1.00 39.75 79 TYR A O 1
ATOM 625 N N . ASP A 1 80 ? -7.072 8.343 14.569 1.00 49.69 80 ASP A N 1
ATOM 626 C CA . ASP A 1 80 ? -6.449 7.495 15.559 1.00 49.69 80 ASP A CA 1
ATOM 627 C C . ASP A 1 80 ? -4.958 7.678 15.336 1.00 49.69 80 ASP A C 1
ATOM 629 O O . ASP A 1 80 ? -4.451 7.465 14.233 1.00 49.69 80 ASP A O 1
ATOM 633 N N . LYS A 1 81 ? -4.276 8.169 16.372 1.00 60.25 81 LYS A N 1
ATOM 634 C CA . LYS A 1 81 ? -2.826 8.356 16.388 1.00 60.25 81 LYS A CA 1
ATOM 635 C C . LYS A 1 81 ? -2.166 7.175 15.676 1.00 60.25 81 LYS A C 1
ATOM 637 O O . LYS A 1 81 ? -2.258 6.046 16.149 1.00 60.25 81 LYS A O 1
ATOM 642 N N . VAL A 1 82 ? -1.532 7.438 14.536 1.00 68.75 82 VAL A N 1
ATOM 643 C CA . VAL A 1 82 ? -0.821 6.404 13.786 1.00 68.75 82 VAL A CA 1
ATOM 644 C C . VAL A 1 82 ? 0.488 6.148 14.515 1.00 68.75 82 VAL A C 1
ATOM 646 O O . VAL A 1 82 ? 1.369 7.008 14.555 1.00 68.75 82 VAL A O 1
ATOM 649 N N . PHE A 1 83 ? 0.608 4.977 15.131 1.00 70.44 83 PHE A N 1
ATOM 650 C CA . PHE A 1 83 ? 1.814 4.615 15.863 1.00 70.44 83 PHE A CA 1
ATOM 651 C C . PHE A 1 83 ? 2.890 4.120 14.894 1.00 70.44 83 PHE A C 1
ATOM 653 O O . PHE A 1 83 ? 2.643 3.255 14.056 1.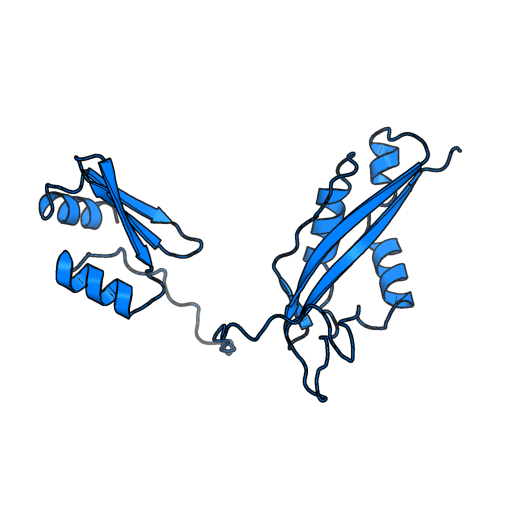00 70.44 83 PHE A O 1
ATOM 660 N N . THR A 1 84 ? 4.103 4.651 15.022 1.00 75.25 84 THR A N 1
ATOM 661 C CA . THR A 1 84 ? 5.290 4.170 14.290 1.00 75.25 84 THR A CA 1
ATOM 662 C C . THR A 1 84 ? 6.087 3.140 15.089 1.00 75.25 84 THR A C 1
ATOM 664 O O . THR A 1 84 ? 6.860 2.374 14.521 1.00 75.25 84 THR A O 1
ATOM 667 N N . LYS A 1 85 ? 5.891 3.101 16.412 1.00 74.88 85 LYS A N 1
ATOM 668 C CA . LYS A 1 85 ? 6.472 2.120 17.328 1.00 74.88 85 LYS A CA 1
ATOM 669 C C . LYS A 1 85 ? 5.404 1.687 18.324 1.00 74.88 85 LYS A C 1
ATOM 671 O O . LYS A 1 85 ? 4.808 2.537 18.983 1.00 74.88 85 LYS A O 1
ATOM 676 N N . THR A 1 86 ? 5.185 0.382 18.424 1.00 77.44 86 THR A N 1
ATOM 677 C CA . THR A 1 86 ? 4.211 -0.230 19.333 1.00 77.44 86 THR A CA 1
ATOM 678 C C . THR A 1 86 ? 4.856 -1.334 20.162 1.00 77.44 86 THR A C 1
ATOM 680 O O . THR A 1 86 ? 5.942 -1.810 19.830 1.00 77.44 86 THR A O 1
ATOM 683 N N . GLU A 1 87 ? 4.199 -1.738 21.250 1.00 78.88 87 GLU A N 1
ATOM 684 C CA . GLU A 1 87 ? 4.651 -2.868 22.079 1.00 78.88 87 GLU A CA 1
ATOM 685 C C . GLU A 1 87 ? 4.611 -4.186 21.305 1.00 78.88 87 GLU A C 1
ATOM 687 O O . GLU A 1 87 ? 5.561 -4.965 21.344 1.00 78.88 87 GLU A O 1
ATOM 692 N N . VAL A 1 88 ? 3.525 -4.411 20.560 1.00 85.88 88 VAL A N 1
ATOM 693 C CA . VAL A 1 88 ? 3.414 -5.521 19.613 1.00 85.88 88 VAL A CA 1
ATOM 694 C C . VAL A 1 88 ? 3.261 -4.932 18.212 1.00 85.88 88 VAL A C 1
ATOM 696 O O . VAL A 1 88 ? 2.282 -4.213 17.972 1.00 85.88 88 VAL A O 1
ATOM 699 N N . PRO A 1 89 ? 4.203 -5.180 17.285 1.00 86.69 89 PRO A N 1
ATOM 700 C CA . PRO A 1 89 ? 4.103 -4.681 15.920 1.00 86.69 89 PRO A CA 1
ATOM 701 C C . PRO A 1 89 ? 3.004 -5.416 15.148 1.00 86.69 89 PRO A C 1
ATOM 703 O O . PRO A 1 89 ? 2.661 -6.559 15.460 1.00 86.69 89 PRO A O 1
ATOM 706 N N . ALA A 1 90 ? 2.473 -4.767 14.114 1.00 90.00 90 ALA A N 1
ATOM 707 C CA . ALA A 1 90 ? 1.609 -5.441 13.156 1.00 90.00 90 ALA A CA 1
ATOM 708 C C . ALA A 1 90 ? 2.379 -6.561 12.436 1.00 90.00 90 ALA A C 1
ATOM 710 O O . ALA A 1 90 ? 3.582 -6.445 12.187 1.00 90.00 90 ALA A O 1
ATOM 711 N N . SER A 1 91 ? 1.687 -7.645 12.096 1.00 91.25 91 SER A N 1
ATOM 712 C CA . SER A 1 91 ? 2.293 -8.820 11.463 1.00 91.25 91 SER A CA 1
ATOM 713 C C . SER A 1 91 ? 1.388 -9.389 10.383 1.00 91.25 91 SER A C 1
ATOM 715 O O . SER A 1 91 ? 0.166 -9.268 10.448 1.00 91.25 91 SER A O 1
ATOM 717 N N . PHE A 1 92 ? 1.986 -10.067 9.408 1.00 92.31 92 PHE A N 1
ATOM 718 C CA . PHE A 1 92 ? 1.242 -10.878 8.453 1.00 92.31 92 PHE A CA 1
ATOM 719 C C . PHE A 1 92 ? 0.466 -11.993 9.190 1.00 92.31 92 PHE A C 1
ATOM 721 O O . PHE A 1 92 ? 0.976 -12.509 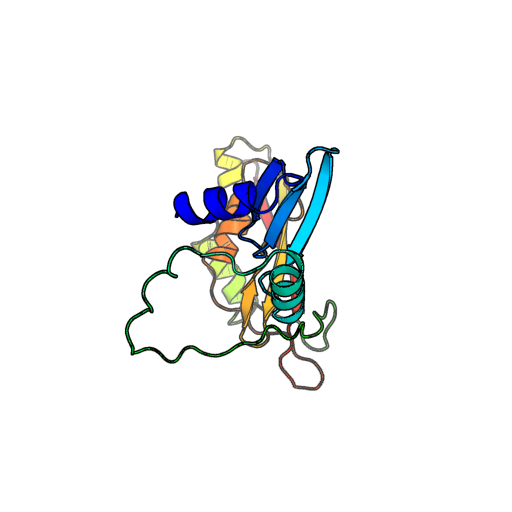10.199 1.00 92.31 92 PHE A O 1
ATOM 728 N N . PRO A 1 93 ? -0.755 -12.353 8.743 1.00 88.19 93 PRO A N 1
ATOM 729 C CA . PRO A 1 93 ? -1.517 -13.456 9.322 1.00 88.19 93 PRO A CA 1
ATOM 730 C C . PRO A 1 93 ? -0.706 -14.749 9.296 1.00 88.19 93 PRO A C 1
ATOM 732 O O . PRO A 1 93 ? 0.074 -14.976 8.379 1.00 88.19 93 PRO A O 1
ATOM 735 N N . GLU A 1 94 ? -0.869 -15.579 10.327 1.00 89.44 94 GLU A N 1
ATOM 736 C CA . GLU A 1 94 ? -0.123 -16.840 10.493 1.00 89.44 94 GLU A CA 1
ATOM 737 C C . GLU A 1 94 ? 1.414 -16.679 10.593 1.00 89.44 94 GLU A C 1
ATOM 739 O O . GLU A 1 94 ? 2.153 -17.661 10.633 1.00 89.44 94 GLU A O 1
ATOM 744 N N . GLY A 1 95 ? 1.914 -15.444 10.710 1.00 90.25 95 GLY A N 1
ATOM 745 C CA . GLY A 1 95 ? 3.314 -15.150 10.996 1.00 90.25 95 GLY A CA 1
ATOM 746 C C . GLY A 1 95 ? 4.239 -15.192 9.776 1.00 90.25 95 GLY A C 1
ATOM 747 O O . GLY A 1 95 ? 3.836 -15.022 8.625 1.00 90.25 95 GLY A O 1
ATOM 748 N N . LYS A 1 96 ? 5.538 -15.361 10.051 1.00 89.19 96 LYS A N 1
ATOM 749 C CA . LYS A 1 96 ? 6.613 -15.202 9.057 1.00 89.19 96 LYS A CA 1
ATOM 750 C C . LYS A 1 96 ? 6.634 -16.318 8.008 1.00 89.19 96 LYS A C 1
ATOM 752 O O . LYS A 1 96 ? 6.883 -16.038 6.841 1.00 89.19 96 LYS A O 1
ATOM 757 N N . ASP A 1 97 ? 6.341 -17.557 8.396 1.00 92.31 97 ASP A N 1
ATOM 758 C CA . ASP A 1 97 ? 6.298 -18.695 7.470 1.00 92.31 97 ASP A CA 1
ATOM 759 C C . ASP A 1 97 ? 5.189 -18.551 6.424 1.00 92.31 97 ASP A C 1
ATOM 761 O O . ASP A 1 97 ? 5.397 -18.814 5.238 1.00 92.31 97 ASP A O 1
ATOM 765 N N . ALA A 1 98 ? 4.008 -18.098 6.846 1.00 93.75 98 ALA A N 1
ATOM 766 C CA . ALA A 1 98 ? 2.899 -17.839 5.937 1.00 93.75 98 ALA A CA 1
ATOM 767 C C . ALA A 1 98 ? 3.175 -16.644 5.025 1.00 93.75 98 ALA A C 1
ATOM 769 O O . ALA A 1 98 ? 2.846 -16.696 3.841 1.00 93.75 98 ALA A O 1
ATOM 770 N N . TRP A 1 99 ? 3.845 -15.611 5.541 1.00 92.31 99 TRP A N 1
ATOM 771 C CA . TRP A 1 99 ? 4.331 -14.509 4.717 1.00 92.31 99 TRP A CA 1
ATOM 772 C C . TRP A 1 99 ? 5.262 -15.004 3.610 1.00 92.31 99 TRP A C 1
ATOM 774 O O . TRP A 1 99 ? 5.046 -14.690 2.443 1.00 92.31 99 TRP A O 1
ATOM 784 N N . GLN A 1 100 ? 6.241 -15.844 3.950 1.00 92.19 100 GLN A N 1
ATOM 785 C CA . GLN A 1 100 ? 7.163 -16.405 2.967 1.00 92.19 100 GLN A CA 1
ATOM 786 C C . GLN A 1 100 ? 6.415 -17.221 1.901 1.00 92.19 100 GLN A C 1
ATOM 788 O O . GLN A 1 100 ? 6.575 -16.965 0.711 1.00 92.19 100 GLN A O 1
ATOM 793 N N . LYS A 1 101 ? 5.508 -18.117 2.309 1.00 93.62 101 LYS A N 1
ATOM 794 C CA . LYS A 1 101 ? 4.659 -18.887 1.378 1.00 93.62 101 LYS A CA 1
ATOM 795 C C . LYS A 1 101 ? 3.781 -17.994 0.500 1.00 93.62 101 LYS A C 1
ATOM 797 O O . LYS A 1 101 ? 3.544 -18.319 -0.661 1.00 93.62 101 LYS A O 1
ATOM 802 N N . TYR A 1 102 ? 3.272 -16.893 1.045 1.00 94.00 102 TYR A N 1
ATOM 803 C CA . TYR A 1 102 ? 2.478 -15.927 0.295 1.00 94.00 102 TYR A CA 1
ATOM 804 C C . TYR A 1 102 ? 3.323 -15.240 -0.784 1.00 94.00 102 TYR A C 1
ATOM 806 O O . TYR A 1 102 ? 2.865 -15.150 -1.924 1.00 94.00 102 TYR A O 1
ATOM 814 N N . LEU A 1 103 ? 4.560 -14.843 -0.462 1.00 92.25 103 LEU A N 1
ATOM 815 C CA . LEU A 1 103 ? 5.515 -14.317 -1.441 1.00 92.25 103 LEU A CA 1
ATOM 816 C C . LEU A 1 103 ? 5.818 -15.341 -2.532 1.00 92.25 103 LEU A C 1
ATOM 818 O O . LEU A 1 103 ? 5.744 -15.009 -3.704 1.00 92.25 103 LEU A O 1
ATOM 822 N N . ASP A 1 104 ? 6.112 -16.588 -2.169 1.00 91.50 104 ASP A N 1
ATOM 823 C CA . ASP A 1 104 ? 6.402 -17.654 -3.136 1.00 91.50 104 ASP A CA 1
ATOM 824 C C . ASP A 1 104 ? 5.261 -17.913 -4.131 1.00 91.50 104 ASP A C 1
ATOM 826 O O . ASP A 1 104 ? 5.517 -18.297 -5.267 1.00 91.50 104 ASP A O 1
ATOM 830 N N . ARG A 1 105 ? 4.005 -17.682 -3.735 1.00 91.94 105 ARG A N 1
ATOM 831 C CA . ARG A 1 105 ? 2.836 -17.918 -4.599 1.00 91.94 105 ARG A CA 1
ATOM 832 C C . ARG A 1 105 ? 2.383 -16.701 -5.399 1.00 91.94 105 ARG A C 1
ATOM 834 O O . ARG A 1 105 ? 1.786 -16.875 -6.455 1.00 91.94 105 ARG A O 1
ATOM 841 N N . ASN A 1 106 ? 2.569 -15.495 -4.863 1.00 92.19 106 ASN A N 1
ATOM 842 C CA . ASN A 1 106 ? 1.924 -14.288 -5.394 1.00 92.19 106 ASN A CA 1
ATOM 843 C C . ASN A 1 106 ? 2.909 -13.239 -5.904 1.00 92.19 106 ASN A C 1
ATOM 845 O O . ASN A 1 106 ? 2.485 -12.334 -6.617 1.00 92.19 106 ASN A O 1
ATOM 849 N N . LEU A 1 107 ? 4.189 -13.321 -5.531 1.00 92.81 107 LEU A N 1
ATOM 850 C CA . LEU A 1 107 ? 5.209 -12.394 -6.000 1.00 92.81 107 LEU A CA 1
ATOM 851 C C . LEU A 1 107 ? 5.876 -12.956 -7.253 1.00 92.81 107 LEU A C 1
ATOM 853 O O . LEU A 1 107 ? 6.455 -14.041 -7.206 1.00 92.81 107 LEU A O 1
ATOM 857 N N . ASN A 1 108 ? 5.884 -12.190 -8.344 1.00 90.69 108 ASN A N 1
ATOM 858 C CA . ASN A 1 108 ? 6.715 -12.520 -9.496 1.00 90.69 108 ASN A CA 1
ATOM 859 C C . ASN A 1 108 ? 8.204 -12.250 -9.189 1.00 90.69 108 ASN A C 1
ATOM 861 O O . ASN A 1 108 ? 8.724 -11.166 -9.461 1.00 90.69 108 ASN A O 1
ATOM 865 N N . LYS A 1 109 ? 8.884 -13.227 -8.577 1.00 89.12 109 LYS A N 1
ATOM 866 C CA . LYS A 1 109 ? 10.297 -13.124 -8.166 1.00 89.12 109 LYS A CA 1
ATOM 867 C C . LYS A 1 109 ? 11.261 -13.028 -9.349 1.00 89.12 109 LYS A C 1
ATOM 869 O O . LYS A 1 109 ? 12.294 -12.376 -9.218 1.00 89.12 109 LYS A O 1
ATOM 874 N N . ASP A 1 110 ? 10.885 -13.604 -10.487 1.00 90.19 110 ASP A N 1
ATOM 875 C CA . ASP A 1 110 ? 11.664 -13.613 -11.728 1.00 90.19 110 ASP A CA 1
ATOM 876 C C . ASP A 1 110 ? 11.453 -12.353 -12.572 1.00 90.19 110 ASP A C 1
ATOM 878 O O . ASP A 1 110 ? 12.043 -12.212 -13.642 1.00 90.19 110 ASP A O 1
ATOM 882 N N . LEU A 1 111 ? 10.625 -11.409 -12.112 1.00 92.94 111 LEU A N 1
ATOM 883 C CA . LEU A 1 111 ? 10.390 -10.140 -12.794 1.00 92.94 111 LEU A CA 1
ATOM 884 C C . LEU A 1 111 ? 11.690 -9.392 -13.153 1.00 92.94 111 LEU A C 1
ATOM 886 O O . LEU A 1 111 ? 11.836 -9.048 -14.326 1.00 92.94 111 LEU A O 1
ATOM 890 N N . PRO A 1 112 ? 12.647 -9.1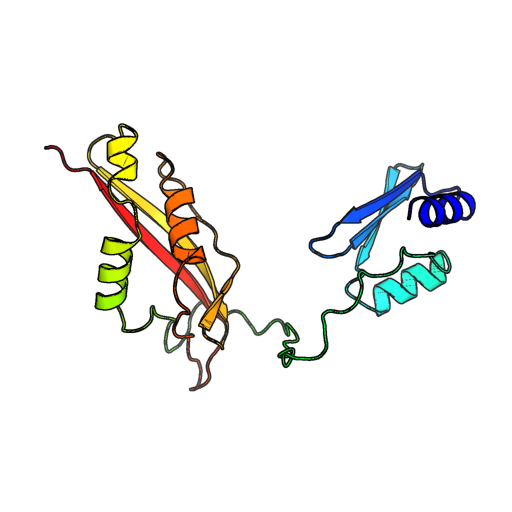49 -12.230 1.00 92.56 112 PRO A N 1
ATOM 891 C CA . PRO A 1 112 ? 13.909 -8.506 -12.590 1.00 92.56 112 PRO A CA 1
ATOM 892 C C . PRO A 1 112 ? 14.706 -9.318 -13.618 1.00 92.56 112 PRO A C 1
ATOM 894 O O . PRO A 1 112 ? 15.200 -8.733 -14.578 1.00 92.56 112 PRO A O 1
ATOM 897 N N . VAL A 1 113 ? 14.754 -10.651 -13.496 1.00 92.94 113 VAL A N 1
ATOM 898 C CA . VAL A 1 113 ? 15.423 -11.539 -14.469 1.00 92.94 113 VAL A CA 1
ATOM 899 C C . VAL A 1 113 ? 14.799 -11.381 -15.857 1.00 92.94 113 VAL A C 1
ATOM 901 O O . VAL A 1 113 ? 15.482 -11.088 -16.835 1.00 92.94 113 VAL A O 1
ATOM 904 N N . SER A 1 114 ? 13.470 -11.452 -15.925 1.00 91.94 114 SER A N 1
ATOM 905 C CA . SER A 1 114 ? 12.669 -11.305 -17.147 1.00 91.94 114 SER A CA 1
ATOM 906 C C . SER A 1 114 ? 12.807 -9.925 -17.797 1.00 91.94 114 SER A C 1
ATOM 908 O O . SER A 1 114 ? 12.468 -9.740 -18.965 1.00 91.94 114 SER A O 1
ATOM 910 N N . LYS A 1 115 ? 13.264 -8.929 -17.034 1.00 92.81 115 LYS A N 1
ATOM 911 C CA . LYS A 1 115 ? 13.519 -7.559 -17.487 1.00 92.81 115 LYS A CA 1
ATOM 912 C C . LYS A 1 115 ? 15.003 -7.279 -17.740 1.00 92.81 115 LYS A C 1
ATOM 914 O O . LYS A 1 115 ? 15.342 -6.131 -18.015 1.00 92.81 115 LYS A O 1
ATOM 919 N N . GLY A 1 116 ? 15.859 -8.301 -17.687 1.00 91.69 116 GLY A N 1
ATOM 920 C CA . GLY A 1 116 ? 17.289 -8.189 -17.974 1.00 91.69 116 GLY A CA 1
ATOM 921 C C . GLY A 1 116 ? 18.093 -7.521 -16.860 1.00 91.69 116 GLY A C 1
ATOM 922 O O . GLY A 1 116 ? 19.107 -6.884 -17.139 1.00 91.69 116 GLY A O 1
ATOM 923 N N . ALA A 1 117 ? 17.637 -7.612 -15.610 1.00 91.88 117 ALA A N 1
ATOM 924 C CA . ALA A 1 117 ? 18.389 -7.097 -14.477 1.00 91.88 117 ALA A CA 1
ATOM 925 C C . ALA A 1 117 ? 19.680 -7.910 -14.274 1.00 91.88 117 ALA A C 1
ATOM 927 O O . ALA A 1 117 ? 19.631 -9.141 -14.325 1.00 91.88 117 ALA A O 1
ATOM 928 N N . PRO A 1 118 ? 20.826 -7.259 -14.003 1.00 92.94 118 PRO A N 1
ATOM 929 C CA . PRO A 1 118 ? 22.057 -7.972 -13.701 1.00 92.94 118 PRO A CA 1
ATOM 930 C C . PRO A 1 118 ? 21.945 -8.776 -12.391 1.00 92.94 118 PRO A C 1
ATOM 932 O O . PRO A 1 118 ? 21.084 -8.483 -11.548 1.00 92.94 118 PRO A O 1
ATOM 935 N N . PRO A 1 119 ? 22.839 -9.754 -12.178 1.00 94.00 119 PRO A N 1
ATOM 936 C CA . PRO A 1 119 ? 22.953 -10.474 -10.916 1.00 94.00 119 PRO A CA 1
ATOM 937 C C . PRO A 1 119 ? 23.068 -9.526 -9.724 1.00 94.00 119 PRO A C 1
ATOM 939 O O . PRO A 1 119 ? 23.837 -8.563 -9.737 1.00 94.00 119 PRO A O 1
ATOM 942 N N . GLY A 1 120 ? 22.278 -9.773 -8.683 1.00 93.00 120 GLY A N 1
ATOM 943 C CA . GLY A 1 120 ? 22.206 -8.870 -7.543 1.00 93.00 120 GLY A CA 1
ATOM 944 C C . GLY A 1 120 ? 20.948 -9.017 -6.697 1.00 93.00 120 GLY A C 1
ATOM 945 O O . GLY A 1 120 ? 20.063 -9.832 -6.958 1.00 93.00 120 GLY A O 1
ATOM 946 N N . LYS A 1 121 ? 20.877 -8.205 -5.638 1.00 93.44 121 LYS A N 1
ATOM 947 C CA . LYS A 1 121 ? 19.733 -8.146 -4.719 1.00 93.44 121 LYS A CA 1
ATOM 948 C C . LYS A 1 121 ? 19.022 -6.807 -4.860 1.00 93.44 121 LYS A C 1
ATOM 950 O O . LYS A 1 121 ? 19.558 -5.777 -4.457 1.00 93.44 121 LYS A O 1
ATOM 955 N N . TYR A 1 122 ? 17.791 -6.846 -5.346 1.00 93.25 122 TYR A N 1
ATOM 956 C CA . TYR A 1 122 ? 16.931 -5.684 -5.535 1.00 93.25 122 TYR A CA 1
ATOM 957 C C . TYR A 1 122 ? 15.951 -5.610 -4.372 1.00 93.25 122 TYR A C 1
ATOM 959 O O . TYR A 1 122 ? 15.111 -6.491 -4.190 1.00 93.25 122 TYR A O 1
ATOM 967 N N . LYS A 1 123 ? 16.090 -4.583 -3.534 1.00 94.25 123 LYS A N 1
ATOM 968 C CA . LYS A 1 123 ? 15.255 -4.402 -2.343 1.00 94.25 123 LYS A CA 1
ATOM 969 C C . LYS A 1 123 ? 14.228 -3.311 -2.594 1.00 94.25 123 LYS A C 1
ATOM 971 O O . LYS A 1 123 ? 14.608 -2.200 -2.944 1.00 94.25 123 LYS A O 1
ATOM 976 N N . VAL A 1 124 ? 12.961 -3.614 -2.352 1.00 94.12 124 VAL A N 1
ATOM 977 C CA . VAL A 1 124 ? 11.851 -2.659 -2.384 1.00 94.12 124 VAL A CA 1
ATOM 978 C C . VAL A 1 124 ? 11.310 -2.514 -0.972 1.00 94.12 124 VAL A C 1
ATOM 980 O O . VAL A 1 124 ? 10.948 -3.501 -0.334 1.00 94.12 124 VAL A O 1
ATOM 983 N N . ILE A 1 125 ? 11.257 -1.291 -0.468 1.00 93.25 125 ILE A N 1
ATOM 984 C CA . ILE A 1 125 ? 10.659 -0.955 0.817 1.00 93.25 125 ILE A CA 1
ATOM 985 C C . ILE A 1 125 ? 9.242 -0.475 0.535 1.00 93.25 125 ILE A C 1
ATOM 987 O O . ILE A 1 125 ? 9.040 0.541 -0.126 1.00 93.25 125 ILE A O 1
ATOM 991 N N . VAL A 1 126 ? 8.256 -1.209 1.036 1.00 92.12 126 VAL A N 1
ATOM 992 C CA . VAL A 1 126 ? 6.845 -0.843 0.936 1.00 92.12 126 VAL A CA 1
ATOM 993 C C . VAL A 1 126 ? 6.378 -0.324 2.284 1.00 92.12 126 VAL A C 1
ATOM 995 O O . VAL A 1 126 ? 6.479 -1.007 3.301 1.00 92.12 126 VAL A O 1
ATOM 998 N N . SER A 1 127 ? 5.852 0.890 2.280 1.00 88.00 127 SER A N 1
ATOM 999 C CA . SER A 1 127 ? 5.208 1.528 3.421 1.00 88.00 127 SER A CA 1
ATOM 1000 C C . SER A 1 127 ? 3.690 1.450 3.295 1.00 88.00 127 SER A C 1
ATOM 1002 O O . SER A 1 127 ? 3.157 1.591 2.196 1.00 88.00 127 SER A O 1
ATOM 1004 N N . PHE A 1 128 ? 2.994 1.186 4.396 1.00 91.31 128 PHE A N 1
ATOM 1005 C CA . PHE A 1 128 ? 1.532 1.110 4.441 1.00 91.31 128 PHE A CA 1
ATOM 1006 C C . PHE A 1 128 ? 1.025 1.318 5.871 1.00 91.31 128 PHE A C 1
ATOM 1008 O O . PHE A 1 128 ? 1.771 1.208 6.845 1.00 91.31 128 PHE A O 1
ATOM 1015 N N . ILE A 1 129 ? -0.259 1.631 6.002 1.00 86.19 129 ILE A N 1
ATOM 1016 C CA . ILE A 1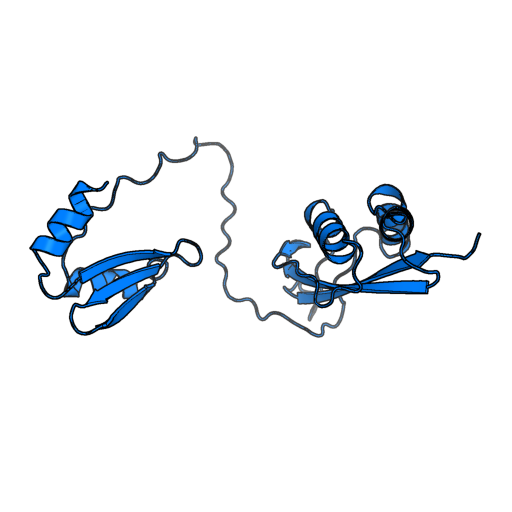 129 ? -0.950 1.756 7.285 1.00 86.19 129 ILE A CA 1
ATOM 1017 C C . ILE A 1 129 ? -1.731 0.468 7.527 1.00 86.19 129 ILE A C 1
ATOM 1019 O O . ILE A 1 129 ? -2.423 -0.005 6.633 1.00 86.19 129 ILE A O 1
ATOM 1023 N N . VAL A 1 130 ? -1.628 -0.089 8.731 1.00 88.00 130 VAL A N 1
ATOM 1024 C CA . VAL A 1 130 ? -2.472 -1.188 9.213 1.00 88.00 130 VAL A CA 1
ATOM 1025 C C . VAL A 1 130 ? -3.447 -0.605 10.223 1.00 88.00 130 VAL A C 1
ATOM 1027 O O . VAL A 1 130 ? -3.025 -0.135 11.279 1.00 88.00 130 VAL A O 1
ATOM 1030 N N . SER A 1 131 ? -4.738 -0.619 9.906 1.00 84.12 131 SER A N 1
ATOM 1031 C CA . SER A 1 131 ? -5.794 -0.160 10.812 1.00 84.12 131 SER A CA 1
ATOM 1032 C C . SER A 1 131 ? -6.019 -1.143 11.960 1.00 84.12 131 SER A C 1
ATOM 1034 O O . SER A 1 131 ? -5.643 -2.312 11.881 1.00 84.12 131 SER A O 1
ATOM 1036 N N . SER A 1 132 ? -6.698 -0.699 13.019 1.00 84.50 132 SER A N 1
ATOM 1037 C CA . SER A 1 132 ? -7.036 -1.532 14.187 1.00 84.50 132 SER A CA 1
ATOM 1038 C C . SER A 1 132 ? -7.869 -2.788 13.869 1.00 84.50 132 SER A C 1
ATOM 1040 O O . SER A 1 132 ? -7.878 -3.726 14.660 1.00 84.50 132 SER A O 1
ATOM 1042 N N . ASP A 1 133 ? -8.540 -2.841 12.714 1.00 83.06 133 ASP A N 1
ATOM 1043 C CA . ASP A 1 133 ? -9.261 -4.014 12.193 1.00 83.06 133 ASP A CA 1
ATOM 1044 C C . ASP A 1 133 ? -8.431 -4.882 11.223 1.00 83.06 133 ASP A C 1
ATOM 1046 O O . ASP A 1 133 ? -8.958 -5.819 10.622 1.00 83.06 133 ASP A O 1
ATOM 1050 N N . GLY A 1 134 ? -7.144 -4.569 11.046 1.00 83.75 134 GLY A N 1
ATOM 1051 C CA . GLY A 1 134 ? -6.215 -5.323 10.202 1.00 83.75 134 GLY A CA 1
ATOM 1052 C C . GLY A 1 134 ? -6.274 -4.997 8.709 1.00 83.75 134 GLY A C 1
ATOM 1053 O O . GLY A 1 134 ? -5.481 -5.522 7.926 1.00 83.75 134 GLY A O 1
ATOM 1054 N N . THR A 1 135 ? -7.196 -4.134 8.284 1.00 85.94 135 THR A N 1
ATOM 1055 C CA . THR A 1 135 ? -7.228 -3.628 6.908 1.00 85.94 135 THR A CA 1
ATOM 1056 C C . THR A 1 135 ? -6.000 -2.758 6.653 1.00 85.94 135 THR A C 1
ATOM 1058 O O . THR A 1 135 ? -5.614 -1.966 7.514 1.00 85.94 135 THR A O 1
ATOM 1061 N N . ILE A 1 136 ? -5.387 -2.915 5.480 1.00 86.81 136 ILE A N 1
ATOM 1062 C CA . ILE A 1 136 ? -4.234 -2.111 5.079 1.00 86.81 136 ILE A CA 1
ATOM 1063 C C . ILE A 1 136 ? -4.638 -1.005 4.105 1.00 86.81 136 ILE A C 1
ATOM 1065 O O . ILE A 1 136 ? -5.511 -1.201 3.260 1.00 86.81 136 ILE A O 1
ATOM 1069 N N . SER A 1 137 ? -4.000 0.154 4.221 1.00 83.25 137 SER A N 1
ATOM 1070 C CA . SER A 1 137 ? -4.242 1.331 3.384 1.00 83.25 137 SER A CA 1
ATOM 1071 C C . SER A 1 137 ? -2.946 2.108 3.130 1.00 83.25 137 SER A C 1
ATOM 1073 O O . SER A 1 137 ? -1.889 1.775 3.670 1.00 83.25 137 SER A O 1
ATOM 1075 N N . ASN A 1 138 ? -3.007 3.127 2.267 1.00 82.69 138 ASN A N 1
ATOM 1076 C CA . ASN A 1 138 ? -1.881 4.011 1.931 1.00 82.69 138 ASN A CA 1
ATOM 1077 C C . ASN A 1 138 ? -0.596 3.262 1.531 1.00 82.69 138 ASN A C 1
ATOM 1079 O O . ASN A 1 138 ? 0.505 3.636 1.930 1.00 82.69 138 ASN A O 1
ATOM 1083 N N . ILE A 1 139 ? -0.747 2.192 0.748 1.00 87.62 139 ILE A N 1
ATOM 1084 C CA . ILE A 1 139 ? 0.364 1.361 0.282 1.00 87.62 139 ILE A CA 1
ATOM 1085 C C . ILE A 1 139 ? 1.208 2.157 -0.718 1.00 87.62 139 ILE A C 1
ATOM 1087 O O . ILE A 1 139 ? 0.694 2.639 -1.728 1.00 87.62 139 ILE A O 1
ATOM 1091 N N . LYS A 1 140 ? 2.510 2.269 -0.454 1.00 85.06 140 LYS A N 1
ATOM 1092 C CA . LYS A 1 140 ? 3.463 3.005 -1.287 1.00 85.06 140 LYS A CA 1
ATOM 1093 C C . LYS A 1 140 ? 4.845 2.357 -1.254 1.00 85.06 140 LYS A C 1
ATOM 1095 O O . LYS A 1 140 ? 5.375 2.105 -0.173 1.00 85.06 140 LYS A O 1
ATOM 1100 N N . ALA A 1 141 ? 5.462 2.170 -2.420 1.00 91.81 141 ALA A N 1
ATOM 1101 C CA . ALA A 1 141 ? 6.891 1.884 -2.515 1.00 91.81 141 ALA A CA 1
ATOM 1102 C C . ALA A 1 141 ? 7.702 3.154 -2.188 1.00 91.81 141 ALA A C 1
ATOM 1104 O O . ALA A 1 141 ? 7.497 4.209 -2.790 1.00 91.81 141 ALA A O 1
ATOM 1105 N N . GLU A 1 142 ? 8.585 3.076 -1.193 1.00 87.62 142 GLU A N 1
ATOM 1106 C CA . GLU A 1 142 ? 9.455 4.185 -0.780 1.00 87.62 142 GLU A CA 1
ATOM 1107 C C . GLU A 1 142 ? 10.697 4.316 -1.662 1.00 87.62 142 GLU A C 1
ATOM 1109 O O . GLU A 1 142 ? 11.290 5.391 -1.733 1.00 87.62 142 GLU A O 1
ATOM 1114 N N . ASN A 1 143 ? 11.083 3.238 -2.337 1.00 89.12 143 ASN A N 1
ATOM 1115 C CA . ASN A 1 143 ? 12.180 3.224 -3.288 1.00 89.12 143 ASN A CA 1
ATOM 1116 C C . ASN A 1 143 ? 11.842 2.335 -4.485 1.00 89.12 143 ASN A C 1
ATOM 1118 O O . ASN A 1 143 ? 11.043 1.405 -4.373 1.00 89.12 143 ASN A O 1
ATOM 1122 N N . ASP A 1 144 ? 12.517 2.603 -5.597 1.00 92.75 144 ASP A N 1
ATOM 1123 C CA . ASP A 1 144 ? 12.427 1.817 -6.819 1.00 92.75 144 ASP A CA 1
ATOM 1124 C C . ASP A 1 144 ? 13.838 1.372 -7.238 1.00 92.75 144 ASP A C 1
ATOM 1126 O O . ASP A 1 144 ? 14.649 2.207 -7.643 1.00 92.75 144 ASP A O 1
ATOM 1130 N N . PRO A 1 145 ? 14.187 0.083 -7.088 1.00 89.94 145 PRO A N 1
ATOM 1131 C CA . PRO A 1 145 ? 15.445 -0.456 -7.585 1.00 89.94 145 PRO A CA 1
ATOM 1132 C C . PRO A 1 145 ? 15.378 -0.797 -9.091 1.00 89.94 145 PRO A C 1
ATOM 1134 O O . PRO A 1 145 ? 16.357 -1.304 -9.638 1.00 89.94 145 PRO A O 1
ATOM 1137 N N . GLY A 1 146 ? 14.250 -0.526 -9.757 1.00 89.12 146 GLY A N 1
ATOM 1138 C CA . GLY A 1 146 ? 14.032 -0.687 -11.188 1.00 89.12 146 GLY A CA 1
ATOM 1139 C C . GLY A 1 146 ? 13.272 -1.959 -11.563 1.00 89.12 146 GLY A C 1
ATOM 1140 O O . GLY A 1 146 ? 12.787 -2.724 -10.721 1.00 89.12 146 GLY A O 1
ATOM 1141 N N . TYR A 1 147 ? 13.185 -2.200 -12.874 1.00 93.31 147 TYR A N 1
ATOM 1142 C CA . TYR A 1 147 ? 12.652 -3.435 -13.472 1.00 93.31 147 TYR A CA 1
ATOM 1143 C C . TYR A 1 147 ? 11.179 -3.740 -13.129 1.00 93.31 147 TYR A C 1
ATOM 1145 O O . TYR A 1 147 ? 10.715 -4.865 -13.300 1.00 93.31 147 TYR A O 1
ATOM 1153 N N . GLY A 1 148 ? 10.425 -2.733 -12.668 1.00 89.81 148 GLY A N 1
ATOM 1154 C CA .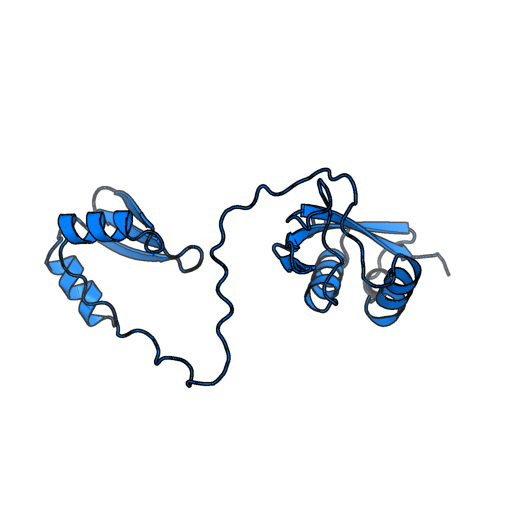 GLY A 1 148 ? 9.016 -2.853 -12.271 1.00 89.81 148 GLY A CA 1
ATOM 1155 C C . GLY A 1 148 ? 8.793 -3.564 -10.933 1.00 89.81 148 GLY A C 1
ATOM 1156 O O . GLY A 1 148 ? 7.666 -3.961 -10.627 1.00 89.81 148 GLY A O 1
ATOM 1157 N N . THR A 1 149 ? 9.856 -3.754 -10.148 1.00 90.88 149 THR A N 1
ATOM 1158 C CA . THR A 1 149 ? 9.795 -4.423 -8.840 1.00 90.88 149 THR A CA 1
ATOM 1159 C C . THR A 1 149 ? 8.992 -3.626 -7.811 1.00 90.88 149 THR A C 1
ATOM 1161 O O . THR A 1 149 ? 8.352 -4.223 -6.944 1.00 90.88 149 THR A O 1
ATOM 1164 N N . ASP A 1 150 ? 8.959 -2.299 -7.923 1.00 90.94 150 ASP A N 1
ATOM 1165 C CA . ASP A 1 150 ? 8.146 -1.391 -7.114 1.00 90.94 150 ASP A CA 1
ATOM 1166 C C . ASP A 1 150 ? 6.639 -1.612 -7.343 1.00 90.94 150 ASP A C 1
ATOM 1168 O O . ASP A 1 150 ? 5.887 -1.855 -6.394 1.00 90.94 150 ASP A O 1
ATOM 1172 N N . VAL A 1 151 ? 6.208 -1.618 -8.608 1.00 91.50 151 VAL A N 1
ATOM 1173 C CA . VAL A 1 151 ? 4.813 -1.799 -9.023 1.00 91.50 151 VAL A CA 1
ATOM 1174 C C . VAL A 1 151 ? 4.320 -3.184 -8.630 1.00 91.50 151 VAL A C 1
ATOM 1176 O O . VAL A 1 151 ? 3.206 -3.329 -8.122 1.00 91.50 151 VAL A O 1
ATOM 1179 N N . GLU A 1 152 ? 5.143 -4.208 -8.849 1.00 90.31 152 GLU A N 1
ATOM 1180 C CA . GLU A 1 152 ? 4.818 -5.580 -8.462 1.00 90.31 152 GLU A CA 1
ATOM 1181 C C . GLU A 1 152 ? 4.712 -5.728 -6.942 1.00 90.31 152 GLU A C 1
ATOM 1183 O O . GLU A 1 152 ? 3.761 -6.331 -6.439 1.00 90.31 152 GLU A O 1
ATOM 1188 N N . SER A 1 153 ? 5.621 -5.092 -6.199 1.00 92.06 153 SER A N 1
ATOM 1189 C CA . SER A 1 153 ? 5.549 -5.070 -4.741 1.00 92.06 153 SER A CA 1
ATOM 1190 C C . SER A 1 153 ? 4.256 -4.406 -4.273 1.00 92.06 153 SER A C 1
ATOM 1192 O O . SER A 1 153 ? 3.543 -4.993 -3.475 1.00 92.06 153 SER A O 1
ATOM 1194 N N . VAL A 1 154 ? 3.867 -3.239 -4.797 1.00 91.88 154 VAL A N 1
ATOM 1195 C CA . VAL A 1 154 ? 2.594 -2.598 -4.406 1.00 91.88 154 VAL A CA 1
ATOM 1196 C C . VAL A 1 154 ? 1.390 -3.497 -4.719 1.00 91.88 154 VAL A C 1
ATOM 1198 O O . VAL A 1 154 ? 0.514 -3.665 -3.866 1.00 91.88 154 VAL A O 1
ATOM 1201 N N . LYS A 1 155 ? 1.352 -4.129 -5.900 1.00 91.50 155 LYS A N 1
ATOM 1202 C CA . LYS A 1 155 ? 0.273 -5.057 -6.290 1.00 91.50 155 LYS A CA 1
ATOM 1203 C C . LYS A 1 155 ? 0.130 -6.235 -5.328 1.00 91.50 155 LYS A C 1
ATOM 1205 O O . LYS A 1 155 ? -0.999 -6.614 -5.011 1.00 91.50 155 LYS A O 1
ATOM 1210 N N . LEU A 1 156 ? 1.248 -6.788 -4.857 1.00 92.62 156 LEU A N 1
ATOM 1211 C CA . LEU A 1 156 ? 1.273 -7.883 -3.890 1.00 92.62 156 LEU A CA 1
ATOM 1212 C C . 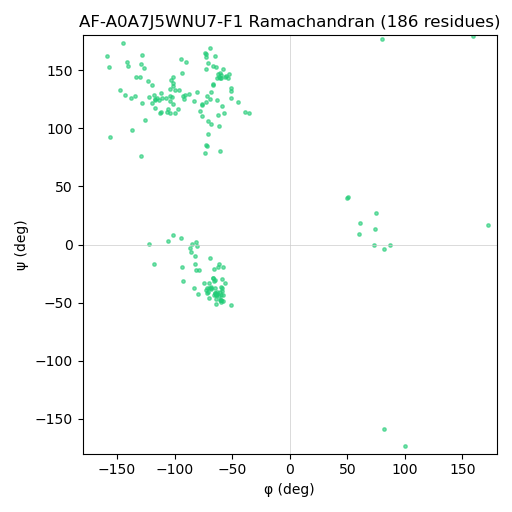LEU A 1 156 ? 0.537 -7.513 -2.592 1.00 92.62 156 LEU A C 1
ATOM 1214 O O . LEU A 1 156 ? -0.223 -8.331 -2.070 1.00 92.62 156 LEU A O 1
ATOM 1218 N N . PHE A 1 157 ? 0.747 -6.296 -2.076 1.00 90.44 157 PHE A N 1
ATOM 1219 C CA . PHE A 1 157 ? 0.060 -5.826 -0.869 1.00 90.44 157 PHE A CA 1
ATOM 1220 C C . PHE A 1 157 ? -1.415 -5.533 -1.150 1.00 90.44 157 PHE A C 1
ATOM 1222 O O . PHE A 1 157 ? -2.261 -5.952 -0.372 1.00 90.44 157 PHE A O 1
ATOM 1229 N N . VAL A 1 158 ? -1.754 -4.905 -2.282 1.00 87.56 158 VAL A N 1
ATOM 1230 C CA . VAL A 1 158 ? -3.157 -4.605 -2.642 1.00 87.56 158 VAL A CA 1
ATOM 1231 C C . VAL A 1 158 ? -4.019 -5.871 -2.737 1.00 87.56 158 VAL A C 1
ATOM 1233 O O . VAL A 1 158 ? -5.180 -5.852 -2.338 1.00 87.56 158 VAL A O 1
ATOM 1236 N N . LYS A 1 159 ? -3.464 -6.975 -3.249 1.00 88.81 159 LYS A N 1
ATOM 1237 C CA . LYS A 1 159 ? -4.155 -8.276 -3.342 1.00 88.81 159 LYS A CA 1
ATOM 1238 C C . LYS A 1 159 ? -4.031 -9.134 -2.077 1.00 88.81 159 LYS A C 1
ATOM 1240 O O . LYS A 1 159 ? -4.572 -10.238 -2.037 1.00 88.81 159 LYS A O 1
ATOM 1245 N N . GLY A 1 160 ? -3.291 -8.656 -1.082 1.00 86.56 160 GLY A N 1
ATOM 1246 C CA . GLY A 1 160 ? -2.954 -9.412 0.112 1.00 86.56 160 GLY A CA 1
ATOM 1247 C C . GLY A 1 160 ? -4.109 -9.583 1.09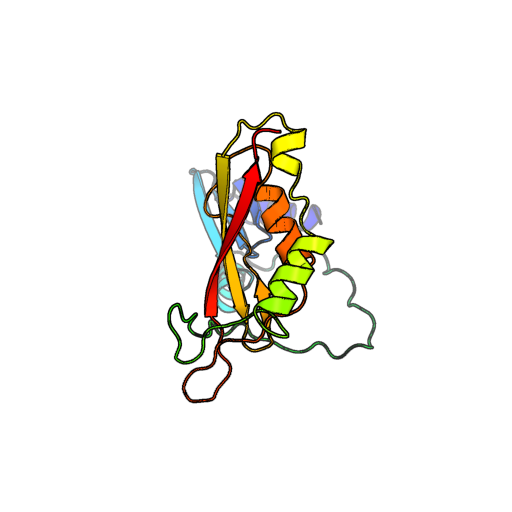3 1.00 86.56 160 GLY A C 1
ATOM 1248 O O . GLY A 1 160 ? -5.122 -8.884 1.022 1.00 86.56 160 GLY A O 1
ATOM 1249 N N . PRO A 1 161 ? -3.961 -10.524 2.040 1.00 89.19 161 PRO A N 1
ATOM 1250 C CA . PRO A 1 161 ? -4.913 -10.680 3.126 1.00 89.19 161 PRO A CA 1
ATOM 1251 C C . PRO A 1 161 ? -4.833 -9.499 4.101 1.00 89.19 161 PRO A C 1
ATOM 1253 O O . PRO A 1 161 ? -3.886 -8.708 4.101 1.00 89.19 161 PRO A O 1
ATOM 1256 N N . LYS A 1 162 ? -5.817 -9.426 5.000 1.00 90.56 162 LYS A N 1
ATOM 1257 C CA . LYS A 1 162 ? -5.751 -8.532 6.160 1.00 90.56 162 LYS A CA 1
ATOM 1258 C C . LYS A 1 162 ? -4.568 -8.894 7.057 1.00 90.56 162 LYS A C 1
ATOM 1260 O O . LYS A 1 162 ? -4.252 -10.069 7.235 1.00 90.56 162 LYS A O 1
ATOM 1265 N N . TRP A 1 163 ? -3.952 -7.876 7.641 1.00 92.44 163 TRP A N 1
ATOM 1266 C CA . TRP A 1 163 ? -2.839 -8.004 8.575 1.00 92.44 163 TRP A CA 1
ATOM 1267 C C . TRP A 1 163 ? -3.341 -8.125 10.013 1.00 92.44 163 TRP A C 1
ATOM 1269 O O . TRP A 1 163 ? -4.441 -7.693 10.349 1.00 92.44 163 TRP A O 1
ATOM 1279 N N . ILE A 1 164 ? -2.523 -8.700 10.889 1.00 92.19 164 ILE A N 1
ATOM 1280 C CA . ILE A 1 164 ? -2.755 -8.646 12.331 1.00 92.19 164 ILE A CA 1
ATOM 1281 C C . ILE A 1 164 ? -2.362 -7.234 12.793 1.00 92.19 164 ILE A C 1
ATOM 1283 O O . ILE A 1 164 ? -1.208 -6.844 12.588 1.00 92.19 164 ILE A O 1
ATOM 1287 N N . PRO A 1 165 ? -3.282 -6.458 13.398 1.00 89.69 165 PRO A N 1
ATOM 1288 C CA . PRO A 1 165 ? -3.008 -5.090 13.819 1.00 89.69 165 PRO A CA 1
ATOM 1289 C C . PRO A 1 165 ? -1.973 -5.044 14.943 1.00 89.69 165 PRO A C 1
ATOM 1291 O O . PRO A 1 165 ? -1.851 -5.976 15.747 1.00 89.69 165 PRO A O 1
ATOM 1294 N N . ALA A 1 166 ? -1.262 -3.923 15.032 1.00 87.75 166 ALA A N 1
ATOM 1295 C CA . ALA A 1 166 ? -0.386 -3.652 16.159 1.00 87.75 166 ALA A CA 1
ATOM 1296 C C . ALA A 1 166 ? -1.192 -3.539 17.461 1.00 87.75 166 ALA A C 1
ATOM 1298 O O . ALA A 1 166 ? -2.362 -3.143 17.450 1.00 87.75 166 ALA A O 1
ATOM 1299 N N . LYS A 1 167 ? -0.561 -3.856 18.597 1.00 85.12 167 LYS A N 1
ATOM 1300 C CA . LYS A 1 167 ? -1.176 -3.694 19.921 1.00 85.12 167 LYS A CA 1
ATOM 1301 C C . LYS A 1 167 ? -0.376 -2.742 20.797 1.00 85.12 167 LYS A C 1
ATOM 1303 O O . LYS A 1 167 ? 0.849 -2.829 20.860 1.00 85.12 167 LYS A O 1
ATOM 1308 N N . GLN A 1 168 ? -1.107 -1.880 21.497 1.00 76.81 168 GLN A N 1
ATOM 1309 C CA . GLN A 1 168 ? -0.603 -0.958 22.508 1.00 76.81 168 GLN A CA 1
ATOM 1310 C C . GLN A 1 168 ? -1.521 -1.021 23.732 1.00 76.81 168 GLN A C 1
ATOM 1312 O O . GLN A 1 168 ? -2.739 -0.889 23.599 1.00 76.81 168 GLN A O 1
ATOM 1317 N N . ASN A 1 169 ? -0.962 -1.227 24.922 1.00 80.06 169 ASN A N 1
ATOM 1318 C CA . ASN A 1 169 ? -1.697 -1.406 26.175 1.00 80.06 169 ASN A CA 1
ATOM 1319 C C . ASN A 1 169 ? -2.812 -2.465 26.051 1.00 80.06 169 ASN A C 1
ATOM 1321 O O . ASN A 1 169 ? -3.941 -2.265 26.500 1.00 80.06 169 ASN A O 1
ATOM 1325 N N . GLY A 1 170 ? -2.527 -3.558 25.336 1.00 82.12 170 GLY A N 1
ATOM 1326 C CA . GLY A 1 170 ? -3.484 -4.637 25.066 1.00 82.12 170 GLY A CA 1
ATOM 1327 C C . GLY A 1 170 ? -4.591 -4.316 24.049 1.00 82.12 170 GLY A C 1
ATOM 1328 O O . GLY A 1 170 ? -5.391 -5.199 23.743 1.00 82.12 170 GLY A O 1
ATOM 1329 N N . LYS A 1 171 ? -4.642 -3.102 23.484 1.00 80.81 171 LYS A N 1
ATOM 1330 C CA . LYS A 1 171 ? -5.646 -2.684 22.491 1.00 80.81 171 LYS A CA 1
ATOM 1331 C C . LYS A 1 171 ? -5.062 -2.666 21.083 1.00 80.81 171 LYS A C 1
ATOM 1333 O O . LYS A 1 171 ? -3.916 -2.265 20.902 1.00 80.81 171 LYS A O 1
ATOM 1338 N N . ALA A 1 172 ? -5.854 -3.080 20.094 1.00 79.00 172 ALA A N 1
ATOM 1339 C CA . ALA A 1 172 ? -5.482 -2.958 18.687 1.00 79.00 172 ALA A CA 1
ATOM 1340 C C . ALA A 1 172 ? -5.457 -1.480 18.277 1.00 79.00 172 ALA A C 1
ATOM 1342 O O . ALA A 1 172 ? -6.407 -0.745 18.551 1.00 79.00 172 ALA A O 1
ATOM 1343 N N . VAL A 1 173 ? -4.378 -1.055 17.629 1.00 81.25 173 VAL A N 1
ATOM 1344 C CA . VAL A 1 173 ? -4.162 0.336 17.220 1.00 81.25 173 VAL A CA 1
ATOM 1345 C C . VAL A 1 173 ? -3.778 0.417 15.751 1.00 81.25 173 VAL A C 1
ATOM 1347 O O . VAL A 1 173 ? -3.227 -0.526 15.186 1.00 81.25 173 VAL A O 1
ATOM 1350 N N . THR A 1 174 ? -4.057 1.567 15.146 1.00 82.44 174 THR A N 1
ATOM 1351 C CA . THR A 1 174 ? -3.592 1.885 13.798 1.00 82.44 174 THR A CA 1
ATOM 1352 C C . THR A 1 174 ? -2.090 2.156 13.825 1.00 82.44 174 THR A C 1
ATOM 1354 O O . THR A 1 174 ? -1.608 2.979 14.608 1.00 82.44 174 THR A O 1
ATOM 1357 N N . SER A 1 175 ? -1.335 1.473 12.970 1.00 82.69 175 SER A N 1
ATOM 1358 C CA . SER A 1 175 ? 0.125 1.576 12.929 1.00 82.69 175 SER A CA 1
ATOM 1359 C C . SER A 1 175 ? 0.654 1.735 11.516 1.00 82.69 175 SER A C 1
ATOM 1361 O O . SER A 1 175 ? 0.150 1.110 10.585 1.00 82.69 175 SER A O 1
ATOM 1363 N N . PHE A 1 176 ? 1.716 2.518 11.374 1.00 85.56 176 PHE A N 1
ATOM 1364 C CA . PHE A 1 176 ? 2.467 2.624 10.132 1.00 85.56 176 PHE A CA 1
ATOM 1365 C C . PHE A 1 176 ? 3.545 1.540 10.081 1.00 85.56 176 PHE A C 1
ATOM 1367 O O . PHE A 1 176 ? 4.330 1.388 11.018 1.00 85.56 176 PHE A O 1
ATOM 1374 N N . VAL A 1 177 ? 3.587 0.797 8.979 1.00 87.69 177 VAL A N 1
ATOM 1375 C CA . VAL A 1 177 ? 4.467 -0.355 8.785 1.00 87.69 177 VAL A CA 1
ATOM 1376 C C . VAL A 1 177 ? 5.326 -0.139 7.549 1.00 87.69 177 VAL A C 1
ATOM 1378 O O . VAL A 1 177 ? 4.860 0.360 6.526 1.00 87.69 177 VAL A O 1
ATOM 1381 N N . LYS A 1 178 ? 6.591 -0.552 7.649 1.00 92.12 178 LYS A N 1
ATOM 1382 C CA . LYS A 1 178 ? 7.513 -0.673 6.521 1.00 92.12 178 LYS A CA 1
ATOM 1383 C C . LYS A 1 178 ? 7.910 -2.130 6.372 1.00 92.12 178 LYS A C 1
ATOM 1385 O O . LYS A 1 178 ? 8.421 -2.725 7.319 1.00 92.12 178 LYS A O 1
ATOM 1390 N N . GLN A 1 179 ? 7.696 -2.688 5.191 1.00 93.06 179 GLN A N 1
ATOM 1391 C CA . GLN A 1 179 ? 8.062 -4.055 4.864 1.00 93.06 179 GLN A CA 1
ATOM 1392 C C . GLN A 1 179 ? 9.001 -4.067 3.664 1.00 93.06 179 GLN A C 1
ATOM 1394 O O . GLN A 1 179 ? 8.691 -3.524 2.608 1.00 93.06 179 GLN A O 1
ATOM 1399 N N . THR A 1 180 ? 10.143 -4.728 3.823 1.00 93.38 180 THR A N 1
ATOM 1400 C CA . THR A 1 180 ? 11.110 -4.901 2.739 1.00 93.38 180 THR A CA 1
ATOM 1401 C C . THR A 1 180 ? 10.824 -6.195 1.987 1.00 93.38 180 THR A C 1
ATOM 1403 O O . THR A 1 180 ? 10.742 -7.263 2.599 1.00 93.38 180 THR A O 1
ATOM 1406 N N . ILE A 1 181 ? 10.716 -6.099 0.665 1.00 93.56 181 ILE A N 1
ATOM 1407 C CA . ILE A 1 181 ? 10.696 -7.208 -0.290 1.00 93.56 181 ILE A CA 1
ATOM 1408 C C . ILE A 1 181 ? 12.065 -7.264 -0.962 1.00 93.56 181 ILE A C 1
ATOM 1410 O O . ILE A 1 181 ? 12.610 -6.232 -1.344 1.00 93.56 181 ILE A O 1
ATOM 1414 N N . THR A 1 182 ? 12.653 -8.453 -1.079 1.00 93.00 182 THR A N 1
ATOM 1415 C CA . THR A 1 182 ? 13.940 -8.636 -1.767 1.00 93.00 182 THR A CA 1
ATOM 1416 C C . THR A 1 182 ? 13.761 -9.591 -2.933 1.00 93.00 182 THR A C 1
ATOM 1418 O O . THR A 1 182 ? 13.375 -10.740 -2.732 1.00 93.00 182 THR A O 1
ATOM 1421 N N . PHE A 1 183 ? 14.089 -9.124 -4.130 1.00 93.44 183 PHE A N 1
ATOM 1422 C CA . PHE A 1 183 ? 14.238 -9.943 -5.322 1.00 93.44 183 PHE A CA 1
ATOM 1423 C C . PHE A 1 183 ? 15.722 -10.272 -5.482 1.00 93.44 183 PHE A C 1
ATOM 1425 O O . PHE A 1 183 ? 16.570 -9.389 -5.334 1.00 93.44 183 PHE A O 1
ATOM 1432 N N . SER A 1 184 ? 16.046 -11.535 -5.738 1.00 92.06 184 SER A N 1
ATOM 1433 C CA . SER A 1 184 ? 17.429 -11.975 -5.936 1.00 92.06 184 SER A CA 1
ATOM 1434 C C . SER A 1 184 ? 17.573 -12.504 -7.352 1.00 92.06 184 SER A C 1
ATOM 1436 O O . SER A 1 184 ? 16.821 -13.389 -7.738 1.00 92.06 184 SER A O 1
ATOM 1438 N N . VAL A 1 185 ? 18.533 -11.962 -8.092 1.00 91.94 185 VAL A N 1
ATOM 1439 C CA . VAL A 1 185 ? 18.970 -12.476 -9.389 1.00 91.94 185 VAL A CA 1
ATOM 1440 C C . VAL A 1 185 ? 20.315 -13.146 -9.160 1.00 91.94 185 VAL A C 1
ATOM 1442 O O . VAL A 1 185 ? 21.262 -12.489 -8.722 1.00 91.94 185 VAL A O 1
ATOM 1445 N N . THR A 1 186 ? 20.384 -14.451 -9.382 1.00 89.38 186 THR A N 1
ATOM 1446 C CA . THR A 1 186 ? 21.630 -15.222 -9.350 1.00 89.38 186 THR A CA 1
ATOM 1447 C C . THR A 1 186 ? 22.205 -15.318 -10.758 1.00 89.38 186 THR A C 1
ATOM 1449 O O . THR A 1 186 ? 21.443 -15.348 -11.721 1.00 89.38 186 THR A O 1
ATOM 1452 N N . GLU A 1 187 ? 23.534 -15.349 -10.877 1.00 76.94 187 GLU A N 1
ATOM 1453 C CA . GLU A 1 187 ? 24.165 -15.883 -12.090 1.00 76.94 187 GLU A CA 1
ATOM 1454 C C . GLU A 1 187 ? 23.781 -17.359 -12.176 1.00 76.94 187 GLU A C 1
ATOM 1456 O O . GLU A 1 187 ? 23.932 -18.084 -11.188 1.00 76.94 187 GLU A O 1
ATOM 1461 N N . GLU A 1 188 ? 23.189 -17.750 -13.301 1.00 60.94 188 GLU A N 1
ATOM 1462 C CA . GLU A 1 188 ? 23.018 -19.161 -13.655 1.00 60.94 188 GLU A CA 1
ATOM 1463 C C . GLU A 1 188 ? 24.344 -19.729 -14.170 1.00 60.94 188 GLU A C 1
ATOM 1465 O O . GLU A 1 188 ? 25.054 -18.993 -14.898 1.00 60.94 188 GLU A O 1
#

Solvent-accessible surface area (backbone atoms only — not comparable to full-atom values): 11088 Å² total; per-residue (Å²): 91,79,67,31,56,54,58,48,41,71,75,35,79,60,45,67,46,79,48,77,44,84,83,70,45,29,42,36,40,32,30,73,88,71,52,73,51,76,38,46,65,82,36,70,68,44,40,49,52,50,37,75,74,73,44,89,72,59,67,54,80,74,78,80,78,80,78,94,82,69,90,78,78,82,70,82,81,66,84,63,73,67,36,78,75,57,85,38,69,58,42,53,53,88,38,70,68,45,43,52,55,46,43,73,74,64,47,75,60,58,41,39,56,79,62,69,50,69,68,45,77,44,59,28,40,34,34,31,35,29,33,51,86,8,49,71,43,78,72,40,57,79,42,71,77,51,63,58,50,32,61,53,51,48,49,44,60,75,74,44,78,61,35,41,37,15,29,50,96,90,36,62,34,33,26,52,46,77,48,78,47,74,37,67,38,72,82,130

Radius of gyration: 23.65 Å; Cα contacts (8 Å, |Δi|>4): 293; chains: 1; bounding box: 55×58×44 Å

pLDDT: mean 74.92, std 18.53, range [29.98, 94.25]